Protein AF-A0A9E8MYJ6-F1 (afdb_monomer_lite)

Sequence (305 aa):
MLRRCQECRDNFTPENPNNPFADYSYEQLYHFISHYELPRDIGERYEYSNLGMGLLGHILELQSGKTYEELVIANIAKPLKMEDTRVSLNESMKKRPAKGYSGLNEVENWDIITLAGAGGIRSTVSDMVKFIKANMGVVKTPLYEAMQLSHEPAFKNEDTNFKIGLAWHYENKGDVIWHNGRTGGYSSFAGFMPKTNNGVVVLTNGTEDVGALSFRILGGPTPLVAPKKSILPLLEKEINTNGISAAITWYKKAKMETPEDYKFEEETLNTLGYMYLGQGEKDIALEIFKLNVSMYPKRRTLTIL

Organism: NCBI:txid2980107

Structure (mmCIF, N/CA/C/O backbone):
data_AF-A0A9E8MYJ6-F1
#
_entry.id   AF-A0A9E8MYJ6-F1
#
loop_
_atom_site.group_PDB
_atom_site.id
_atom_site.type_symbol
_atom_site.label_atom_id
_atom_site.label_alt_id
_atom_site.label_comp_id
_atom_site.label_asym_id
_atom_site.label_entity_id
_atom_site.label_seq_id
_atom_site.pdbx_PDB_ins_code
_atom_site.Cartn_x
_atom_site.Cartn_y
_atom_site.Cartn_z
_atom_site.occupancy
_atom_site.B_iso_or_equiv
_atom_site.auth_seq_id
_atom_site.auth_comp_id
_atom_site.auth_asym_id
_atom_site.auth_atom_id
_atom_site.pdbx_PDB_model_num
ATOM 1 N N . MET A 1 1 ? -2.922 -17.191 8.213 1.00 37.09 1 MET A N 1
ATOM 2 C CA . MET A 1 1 ? -2.889 -16.091 7.219 1.00 37.09 1 MET A CA 1
ATOM 3 C C . MET A 1 1 ? -1.784 -16.406 6.221 1.00 37.09 1 MET A C 1
ATOM 5 O O . MET A 1 1 ? -0.816 -17.010 6.655 1.00 37.09 1 MET A O 1
ATOM 9 N N . LEU A 1 2 ? -2.014 -16.149 4.929 1.00 28.88 2 LEU A N 1
ATOM 10 C CA . LEU A 1 2 ? -1.291 -16.666 3.748 1.00 28.88 2 LEU A CA 1
ATOM 11 C C . LEU A 1 2 ? -0.235 -15.689 3.229 1.00 28.88 2 LEU A C 1
ATOM 13 O O . LEU A 1 2 ? -0.319 -14.515 3.567 1.00 28.88 2 LEU A O 1
ATOM 17 N N . ARG A 1 3 ? 0.735 -16.120 2.412 1.00 34.62 3 ARG A N 1
ATOM 18 C CA . ARG A 1 3 ? 1.786 -15.223 1.897 1.00 34.62 3 ARG A CA 1
ATOM 19 C C . ARG A 1 3 ? 1.228 -14.250 0.847 1.00 34.62 3 ARG A C 1
ATOM 21 O O . ARG A 1 3 ? 0.059 -14.291 0.467 1.00 34.62 3 ARG A O 1
ATOM 28 N N . ARG A 1 4 ? 2.084 -13.321 0.396 1.00 37.25 4 ARG A N 1
ATOM 29 C CA . ARG A 1 4 ? 1.860 -12.422 -0.758 1.00 37.25 4 ARG A CA 1
ATOM 30 C C . ARG A 1 4 ? 1.149 -13.174 -1.899 1.00 37.25 4 ARG A C 1
ATOM 32 O O . ARG A 1 4 ? 1.433 -14.349 -2.090 1.00 37.25 4 ARG A O 1
ATOM 39 N N . CYS A 1 5 ? 0.366 -12.480 -2.736 1.00 41.69 5 CYS A N 1
ATOM 40 C CA . CYS A 1 5 ? -0.260 -13.007 -3.972 1.00 41.69 5 CYS A CA 1
ATOM 41 C C . CYS A 1 5 ? 0.686 -13.744 -4.955 1.00 41.69 5 CYS A C 1
ATOM 43 O O . CYS A 1 5 ? 0.243 -14.215 -5.990 1.00 41.69 5 CYS A O 1
ATOM 45 N N . GLN A 1 6 ? 1.973 -13.902 -4.637 1.00 38.72 6 GLN A N 1
ATOM 46 C CA . GLN A 1 6 ? 2.875 -14.865 -5.269 1.00 38.72 6 GLN A CA 1
ATOM 47 C C . GLN A 1 6 ? 2.435 -16.336 -5.126 1.00 38.72 6 GLN A C 1
ATOM 49 O O . GLN A 1 6 ? 3.015 -17.174 -5.812 1.00 38.72 6 GLN A O 1
ATOM 54 N N . GLU A 1 7 ? 1.465 -16.656 -4.260 1.00 43.84 7 GLU A N 1
ATOM 55 C CA . GLU A 1 7 ? 0.838 -17.989 -4.158 1.00 43.84 7 GLU A CA 1
ATOM 56 C C . GLU A 1 7 ? -0.417 -18.141 -5.040 1.00 43.84 7 GLU A C 1
ATOM 58 O O . GLU A 1 7 ? -0.867 -19.258 -5.255 1.00 43.84 7 GLU A O 1
ATOM 63 N N . CYS A 1 8 ? -0.930 -17.063 -5.646 1.00 50.72 8 CYS A N 1
ATOM 64 C CA . CYS A 1 8 ? -2.036 -17.118 -6.613 1.00 50.72 8 CYS A CA 1
ATOM 65 C C . CYS A 1 8 ? -1.584 -17.584 -8.013 1.00 50.72 8 CYS A C 1
ATOM 67 O O . CYS A 1 8 ? -2.225 -17.252 -9.003 1.00 50.72 8 CYS A O 1
ATOM 69 N N . ARG A 1 9 ? -0.463 -18.311 -8.140 1.00 52.38 9 ARG A N 1
ATOM 70 C CA . ARG A 1 9 ? 0.130 -18.641 -9.455 1.00 52.38 9 ARG A CA 1
ATOM 71 C C . ARG A 1 9 ? -0.841 -19.351 -10.391 1.00 52.38 9 ARG A C 1
ATOM 73 O O . ARG A 1 9 ? -0.766 -19.134 -11.593 1.00 52.38 9 ARG A O 1
ATOM 80 N N . ASP A 1 10 ? -1.760 -20.132 -9.838 1.00 59.75 10 ASP A N 1
ATOM 81 C CA . ASP A 1 10 ? -2.674 -20.945 -10.635 1.00 59.75 10 ASP A CA 1
ATOM 82 C C . ASP A 1 10 ? -3.929 -20.169 -11.084 1.00 59.75 10 ASP A C 1
ATOM 84 O O . ASP A 1 10 ? -4.651 -20.637 -11.959 1.00 59.75 10 ASP A O 1
ATOM 88 N N . ASN A 1 11 ? -4.199 -18.977 -10.528 1.00 71.94 11 ASN A N 1
ATOM 89 C CA . ASN A 1 11 ? -5.383 -18.165 -10.858 1.00 71.94 11 ASN A CA 1
ATOM 90 C C . ASN A 1 11 ? -5.104 -16.664 -11.065 1.00 71.94 11 ASN A C 1
ATOM 92 O O . ASN A 1 11 ? -6.047 -15.873 -11.120 1.00 71.94 11 ASN A O 1
ATOM 96 N N . PHE A 1 12 ? -3.836 -16.260 -11.150 1.00 80.12 12 PHE A N 1
ATOM 97 C CA . PHE A 1 12 ? -3.419 -14.868 -11.307 1.00 80.12 12 PHE A CA 1
ATOM 98 C C . PHE A 1 12 ? -2.583 -14.701 -12.576 1.00 80.12 12 PHE A C 1
ATOM 100 O O . PHE A 1 12 ? -1.363 -14.855 -12.569 1.00 80.12 12 PHE A O 1
ATOM 107 N N . THR A 1 13 ? -3.276 -14.403 -13.670 1.00 84.38 13 THR A N 1
ATOM 108 C CA . THR A 1 13 ? -2.722 -14.171 -15.010 1.00 84.38 13 THR A CA 1
ATOM 109 C C . THR A 1 13 ? -3.315 -12.869 -15.550 1.00 84.38 13 THR A C 1
ATOM 111 O O . THR A 1 13 ? -4.327 -12.911 -16.242 1.00 84.38 13 THR A O 1
ATOM 114 N N . PRO A 1 14 ? -2.751 -11.709 -15.168 1.00 86.00 14 PRO A N 1
ATOM 115 C CA . PRO A 1 14 ? -3.332 -10.421 -15.525 1.00 86.00 14 PRO A CA 1
ATOM 116 C C . PRO A 1 14 ? -3.220 -10.139 -17.025 1.00 86.00 14 PRO A C 1
ATOM 118 O O . PRO A 1 14 ? -2.158 -10.339 -17.617 1.00 86.00 14 PRO A O 1
ATOM 121 N N . GLU A 1 15 ? -4.277 -9.585 -17.618 1.00 88.69 15 GLU A N 1
ATOM 122 C CA . GLU A 1 15 ? -4.276 -9.085 -18.998 1.00 88.69 15 GLU A CA 1
ATOM 123 C C . GLU A 1 15 ? -3.266 -7.942 -19.190 1.00 88.69 15 GLU A C 1
ATOM 125 O O . GLU A 1 15 ? -2.604 -7.852 -20.226 1.00 88.69 15 GLU A O 1
ATOM 130 N N . ASN A 1 16 ? -3.118 -7.077 -18.178 1.00 86.94 16 ASN A N 1
ATOM 131 C CA . ASN A 1 16 ? -2.133 -5.997 -18.155 1.00 86.94 16 ASN A CA 1
ATOM 132 C C . ASN A 1 16 ? -1.151 -6.177 -16.982 1.00 86.94 16 ASN A C 1
ATOM 134 O O . ASN A 1 16 ? -1.488 -5.843 -15.843 1.00 86.94 16 ASN A O 1
ATOM 138 N N . PRO A 1 17 ? 0.101 -6.604 -17.223 1.00 82.62 17 PRO A N 1
ATOM 139 C CA . PRO A 1 17 ? 1.083 -6.776 -16.153 1.00 82.62 17 PRO A CA 1
ATOM 140 C C . PRO A 1 17 ? 1.481 -5.461 -15.454 1.00 82.62 17 PRO A C 1
ATOM 142 O O . PRO A 1 17 ? 1.952 -5.501 -14.316 1.00 82.62 17 PRO A O 1
ATOM 145 N N . ASN A 1 18 ? 1.275 -4.294 -16.082 1.00 83.25 18 ASN A N 1
ATOM 146 C CA . ASN A 1 18 ? 1.535 -2.986 -15.463 1.00 83.25 18 ASN A CA 1
ATOM 147 C C . ASN A 1 18 ? 0.412 -2.549 -14.507 1.00 83.25 18 ASN A C 1
ATOM 149 O O . ASN A 1 18 ? 0.650 -1.731 -13.615 1.00 83.25 18 ASN A O 1
ATOM 153 N N . ASN A 1 19 ? -0.781 -3.133 -14.644 1.00 89.38 19 ASN A N 1
ATOM 154 C CA . ASN A 1 19 ? -1.929 -2.926 -13.767 1.00 89.38 19 ASN A CA 1
ATOM 155 C C . ASN A 1 19 ? -2.551 -4.284 -13.375 1.00 89.38 19 ASN A C 1
ATOM 157 O O . ASN A 1 19 ? -3.674 -4.605 -13.763 1.00 89.38 19 ASN A O 1
ATOM 161 N N . PRO A 1 20 ? -1.817 -5.109 -12.606 1.00 88.31 20 PRO A N 1
ATOM 162 C CA . PRO A 1 20 ? -2.045 -6.552 -12.543 1.00 88.31 20 PRO A CA 1
ATOM 163 C C . PRO A 1 20 ? -3.262 -6.972 -11.707 1.00 88.31 20 PRO A C 1
ATOM 165 O O . PRO A 1 20 ? -3.517 -8.158 -11.548 1.00 88.31 20 PRO A O 1
ATOM 168 N N . PHE A 1 21 ? -3.976 -6.025 -11.101 1.00 90.62 21 PHE A N 1
ATOM 169 C CA . PHE A 1 21 ? -5.159 -6.307 -10.282 1.00 90.62 21 PHE A CA 1
ATOM 170 C C . PHE A 1 21 ? -6.453 -5.785 -10.909 1.00 90.62 21 PHE A C 1
ATOM 172 O O . PHE A 1 21 ? -7.518 -6.025 -10.340 1.00 90.62 21 PHE A O 1
ATOM 179 N N . ALA A 1 22 ? -6.367 -5.079 -12.043 1.00 92.31 22 ALA A N 1
ATOM 180 C CA . ALA A 1 22 ? -7.506 -4.404 -12.659 1.00 92.31 22 ALA A CA 1
ATOM 181 C C . ALA A 1 22 ? -8.597 -5.378 -13.119 1.00 92.31 22 ALA A C 1
ATOM 183 O O . ALA A 1 22 ? -9.782 -5.060 -13.042 1.00 92.31 22 ALA A O 1
ATOM 184 N N . ASP A 1 23 ? -8.187 -6.559 -13.572 1.00 92.19 23 ASP A N 1
ATOM 185 C CA . ASP A 1 23 ? -9.019 -7.636 -14.104 1.00 92.19 23 ASP A CA 1
ATOM 186 C C . ASP A 1 23 ? -9.206 -8.800 -13.117 1.00 92.19 23 ASP A C 1
ATOM 188 O O . ASP A 1 23 ? -9.965 -9.729 -13.391 1.00 92.19 23 ASP A O 1
ATOM 192 N N . TYR A 1 24 ? -8.569 -8.748 -11.940 1.00 92.50 24 TYR A N 1
ATOM 193 C CA . TYR A 1 24 ? -8.753 -9.777 -10.922 1.00 92.50 24 TYR A CA 1
ATOM 194 C C . TYR A 1 24 ? -10.181 -9.733 -10.376 1.00 92.50 24 TYR A C 1
ATOM 196 O O . TYR A 1 24 ? -10.599 -8.727 -9.805 1.00 92.50 24 TYR A O 1
ATOM 204 N N . SER A 1 25 ? -10.929 -10.822 -10.516 1.00 93.44 25 SER A N 1
ATOM 205 C CA . SER A 1 25 ? -12.365 -10.903 -10.225 1.00 93.44 25 SER A CA 1
ATOM 206 C C . SER A 1 25 ? -12.687 -11.637 -8.918 1.00 93.44 25 SER A C 1
ATOM 208 O O . SER A 1 25 ? -11.902 -12.445 -8.413 1.00 93.44 25 SER A O 1
ATOM 210 N N . TYR A 1 26 ? -13.891 -11.411 -8.377 1.00 93.00 26 TYR A N 1
ATOM 211 C CA . TYR A 1 26 ? -14.397 -12.207 -7.250 1.00 93.00 26 TYR A CA 1
ATOM 212 C C . TYR A 1 26 ? -14.542 -13.693 -7.605 1.00 93.00 26 TYR A C 1
ATOM 214 O O . TYR A 1 26 ? -14.357 -14.537 -6.736 1.00 93.00 26 TYR A O 1
ATOM 222 N N . GLU A 1 27 ? -14.811 -14.032 -8.869 1.00 93.50 27 GLU A N 1
ATOM 223 C CA . GLU A 1 27 ? -14.844 -15.424 -9.329 1.00 93.50 27 GLU A CA 1
ATOM 224 C C . GLU A 1 27 ? -13.469 -16.084 -9.187 1.00 93.50 27 GLU A C 1
ATOM 226 O O . GLU A 1 27 ? -13.365 -17.162 -8.603 1.00 93.50 27 GLU A O 1
ATOM 231 N N . GLN A 1 28 ? -12.395 -15.409 -9.612 1.00 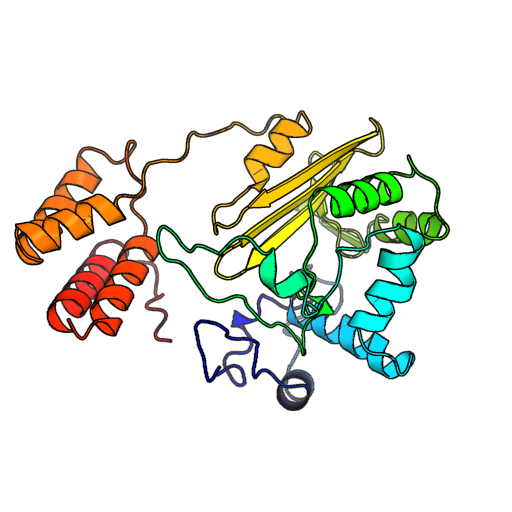92.56 28 GLN A N 1
ATOM 232 C CA . GLN A 1 28 ? -11.027 -15.897 -9.405 1.00 92.56 28 GLN A CA 1
ATOM 233 C C . GLN A 1 28 ? -10.671 -15.999 -7.917 1.00 92.56 28 GLN A C 1
ATOM 235 O O . GLN A 1 28 ? -10.005 -16.960 -7.520 1.00 92.56 28 GLN A O 1
ATOM 240 N N . LEU A 1 29 ? -11.112 -15.043 -7.090 1.00 92.00 29 LEU A N 1
ATOM 241 C CA . LEU A 1 29 ? -10.944 -15.099 -5.634 1.00 92.00 29 LEU A CA 1
ATOM 242 C C . LEU A 1 29 ? -11.634 -16.336 -5.044 1.00 92.00 29 LEU A C 1
ATOM 244 O O . LEU A 1 29 ? -11.006 -17.090 -4.302 1.00 92.00 29 LEU A O 1
ATOM 248 N N . TYR A 1 30 ? -12.899 -16.567 -5.393 1.00 93.44 30 TYR A N 1
ATOM 249 C CA . TYR A 1 30 ? -13.692 -17.702 -4.920 1.00 93.44 30 TYR A CA 1
ATOM 250 C C . TYR A 1 30 ? -13.157 -19.043 -5.410 1.00 93.44 30 TYR A C 1
ATOM 252 O O . TYR A 1 30 ? -13.072 -19.999 -4.635 1.00 93.44 30 TYR A O 1
ATOM 260 N N . HIS A 1 31 ? -12.734 -19.110 -6.671 1.00 91.94 31 HIS A N 1
ATOM 261 C CA . HIS A 1 31 ? -12.079 -20.286 -7.222 1.00 91.94 31 HIS A CA 1
ATOM 262 C C . HIS A 1 31 ? -10.821 -20.636 -6.421 1.00 91.94 31 HIS A C 1
ATOM 264 O O . HIS A 1 31 ? -10.628 -21.788 -6.050 1.00 91.94 31 HIS A O 1
ATOM 270 N N . PHE A 1 32 ? -9.990 -19.648 -6.081 1.00 90.25 32 PHE A N 1
ATOM 271 C CA . PHE A 1 32 ? -8.802 -19.901 -5.270 1.00 90.25 32 PHE A CA 1
ATOM 272 C C . PHE A 1 32 ? -9.145 -20.390 -3.868 1.00 90.25 32 PHE A C 1
ATOM 274 O O . PHE A 1 32 ? -8.678 -21.450 -3.470 1.00 90.25 32 PHE A O 1
ATOM 281 N N . ILE A 1 33 ? -9.984 -19.665 -3.121 1.00 90.12 33 ILE A N 1
ATOM 282 C CA . ILE A 1 33 ? -10.263 -20.029 -1.721 1.00 90.12 33 ILE A CA 1
ATOM 283 C C . ILE A 1 33 ? -11.004 -21.368 -1.586 1.00 90.12 33 ILE A C 1
ATOM 285 O O . ILE A 1 33 ? -10.890 -22.000 -0.543 1.00 90.12 33 ILE A O 1
ATOM 289 N N . SER A 1 34 ? -11.741 -21.809 -2.612 1.00 91.56 34 SER A N 1
ATOM 290 C CA . SER A 1 34 ? -12.436 -23.107 -2.610 1.00 91.56 34 SER A CA 1
ATOM 291 C C . SER A 1 34 ? -11.512 -24.304 -2.847 1.00 91.56 34 SER A C 1
ATOM 293 O O . SER A 1 34 ? -11.863 -25.412 -2.452 1.00 91.56 34 SER A O 1
ATOM 295 N N . HIS A 1 35 ? -10.335 -24.087 -3.439 1.00 89.88 35 HIS A N 1
ATOM 296 C CA . HIS A 1 35 ? -9.338 -25.132 -3.710 1.00 89.88 35 HIS A CA 1
ATOM 297 C C . HIS A 1 35 ? -8.086 -25.006 -2.834 1.00 89.88 35 HIS A C 1
ATOM 299 O O . HIS A 1 35 ? -7.177 -25.828 -2.924 1.00 89.88 35 HIS A O 1
ATOM 305 N N . TYR A 1 36 ? -8.008 -23.963 -2.008 1.00 86.88 36 TYR A N 1
ATOM 306 C CA . TYR A 1 36 ? -6.833 -23.689 -1.202 1.00 86.88 36 TYR A CA 1
ATOM 307 C C . TYR A 1 36 ? -6.813 -24.537 0.078 1.00 86.88 36 TYR A C 1
ATOM 309 O O . TYR A 1 36 ? -7.682 -24.402 0.940 1.00 86.88 36 TYR A O 1
ATOM 317 N N . GLU A 1 37 ? -5.765 -25.343 0.253 1.00 87.31 37 GLU A N 1
ATOM 318 C CA . GLU A 1 37 ? -5.517 -26.097 1.484 1.00 87.31 37 GLU A CA 1
ATOM 319 C C . GLU A 1 37 ? -4.525 -25.365 2.396 1.00 87.31 37 GLU A C 1
ATOM 321 O O . GLU A 1 37 ? -3.438 -24.946 1.986 1.00 87.31 37 GLU A O 1
ATOM 326 N N . LEU A 1 38 ? -4.887 -25.204 3.673 1.00 85.00 38 LEU A N 1
ATOM 327 C CA . LEU A 1 38 ? -3.997 -24.594 4.657 1.00 85.00 38 LEU A CA 1
ATOM 328 C C . LEU A 1 38 ? -2.800 -25.520 4.925 1.00 85.00 38 LEU A C 1
ATOM 330 O O . LEU A 1 38 ? -2.997 -26.658 5.340 1.00 85.00 38 LEU A O 1
ATOM 334 N N . PRO A 1 39 ? -1.551 -25.037 4.785 1.00 85.31 39 PRO A N 1
ATOM 335 C CA . PRO A 1 39 ? -0.369 -25.872 4.992 1.00 85.31 39 PRO A CA 1
ATOM 336 C C . PRO A 1 39 ? -0.050 -26.105 6.479 1.00 85.31 39 PRO A C 1
ATOM 338 O O . PRO A 1 39 ? 0.983 -26.693 6.790 1.00 85.31 39 PRO A O 1
ATOM 341 N N . ARG A 1 40 ? -0.860 -25.545 7.387 1.00 85.69 40 ARG A N 1
ATOM 342 C CA . ARG A 1 40 ? -0.654 -25.523 8.841 1.00 85.69 40 ARG A CA 1
ATOM 343 C C . ARG A 1 40 ? -1.910 -25.052 9.574 1.00 85.69 40 ARG A C 1
ATOM 345 O O . ARG A 1 40 ? -2.815 -24.490 8.947 1.00 85.69 40 ARG A O 1
ATOM 352 N N . ASP A 1 41 ? -1.912 -25.183 10.895 1.00 88.06 41 ASP A N 1
ATOM 353 C CA . ASP A 1 41 ? -3.071 -24.855 11.720 1.00 88.06 41 ASP A CA 1
ATOM 354 C C . ASP A 1 41 ? -3.338 -23.344 11.816 1.00 88.06 41 ASP A C 1
ATOM 356 O O . ASP A 1 41 ? -2.455 -22.478 11.708 1.00 88.06 41 ASP A O 1
ATOM 360 N N . ILE A 1 42 ? -4.609 -23.005 12.041 1.00 86.62 42 ILE A N 1
ATOM 361 C CA . ILE A 1 42 ? -5.041 -21.622 12.248 1.00 86.62 42 ILE A CA 1
ATOM 362 C C . ILE A 1 42 ? -4.426 -21.099 13.550 1.00 86.62 42 ILE A C 1
ATOM 364 O O . ILE A 1 42 ? -4.573 -21.694 14.611 1.00 86.62 42 ILE A O 1
ATOM 368 N N . GLY A 1 43 ? -3.762 -19.946 13.468 1.00 83.50 43 GLY A N 1
ATOM 369 C CA . GLY A 1 43 ? -3.135 -19.296 14.621 1.00 83.50 43 GLY A CA 1
ATOM 370 C C . GLY A 1 43 ? -1.714 -19.770 14.930 1.00 83.50 43 GLY A C 1
ATOM 371 O O . GLY A 1 43 ? -1.042 -19.111 15.715 1.00 83.50 43 GLY A O 1
ATOM 372 N N . GLU A 1 44 ? -1.212 -20.819 14.270 1.00 85.69 44 GLU A N 1
ATOM 373 C CA . GLU A 1 44 ? 0.140 -21.346 14.518 1.00 85.69 44 GLU A CA 1
ATOM 374 C C . GLU A 1 44 ? 1.234 -20.318 14.190 1.00 85.69 44 GLU A C 1
ATOM 376 O O . GLU A 1 44 ? 2.191 -20.127 14.941 1.00 85.69 44 GLU A O 1
ATOM 381 N N . ARG A 1 45 ? 1.088 -19.613 13.061 1.00 85.31 45 ARG A N 1
ATOM 382 C CA . ARG A 1 45 ? 2.074 -18.633 12.594 1.00 85.31 45 ARG A CA 1
ATOM 383 C C . ARG A 1 45 ? 1.430 -17.468 11.853 1.00 85.31 45 ARG A C 1
ATOM 385 O O . ARG A 1 45 ? 0.590 -17.659 10.966 1.00 85.31 45 ARG A O 1
ATOM 392 N N . TYR A 1 46 ? 1.916 -16.266 12.152 1.00 85.56 46 TYR A N 1
ATOM 393 C CA . TYR A 1 46 ? 1.636 -15.069 11.367 1.00 85.56 46 TYR A CA 1
ATOM 394 C C . TYR A 1 46 ? 2.274 -15.139 9.971 1.00 85.56 46 TYR A C 1
ATOM 396 O O . TYR A 1 46 ? 3.481 -15.353 9.838 1.00 85.56 46 TYR A O 1
ATOM 404 N N . GLU A 1 47 ? 1.478 -14.866 8.937 1.00 85.50 47 GLU A N 1
ATOM 405 C CA . GLU A 1 47 ? 1.989 -14.446 7.630 1.00 85.50 47 GLU A CA 1
ATOM 406 C C . GLU A 1 47 ? 1.118 -13.327 7.064 1.00 85.50 47 GLU A C 1
ATOM 408 O O . GLU A 1 47 ? -0.096 -13.292 7.263 1.00 85.50 47 GLU A O 1
ATOM 413 N N . TYR A 1 48 ? 1.763 -12.408 6.355 1.00 86.81 48 TYR A N 1
ATOM 414 C CA . TYR A 1 48 ? 1.113 -11.257 5.748 1.00 86.81 48 TYR A CA 1
ATOM 415 C C . TYR A 1 48 ? 0.391 -11.646 4.451 1.00 86.81 48 TYR A C 1
ATOM 417 O O . TYR A 1 48 ? 1.049 -12.098 3.509 1.00 86.81 48 TYR A O 1
ATOM 425 N N . SER A 1 49 ? -0.920 -11.374 4.379 1.00 87.38 49 SER A N 1
ATOM 426 C CA . SER A 1 49 ? -1.782 -11.756 3.254 1.00 87.38 49 SER A CA 1
ATOM 427 C C . SER A 1 49 ? -2.584 -10.585 2.689 1.00 87.38 49 SER A C 1
ATOM 429 O O . SER A 1 49 ? -3.572 -10.159 3.286 1.00 87.38 49 SER A O 1
ATOM 431 N N . ASN A 1 50 ? -2.231 -10.125 1.485 1.00 88.81 50 ASN A N 1
ATOM 432 C CA . ASN A 1 50 ? -3.093 -9.195 0.746 1.00 88.81 50 ASN A CA 1
ATOM 433 C C . ASN A 1 50 ? -4.428 -9.855 0.388 1.00 88.81 50 ASN A C 1
ATOM 435 O O . ASN A 1 50 ? -5.471 -9.236 0.548 1.00 88.81 50 ASN A O 1
ATOM 439 N N . LEU A 1 51 ? -4.411 -11.125 -0.030 1.00 89.56 51 LEU A N 1
ATOM 440 C CA . LEU A 1 51 ? -5.634 -11.859 -0.345 1.00 89.56 51 LEU A CA 1
ATOM 441 C C . LEU A 1 51 ? -6.573 -11.933 0.867 1.00 89.56 51 LEU A C 1
ATOM 443 O O . LEU A 1 51 ? -7.758 -11.658 0.734 1.00 89.56 51 LEU A O 1
ATOM 447 N N . GLY A 1 52 ? -6.038 -12.234 2.056 1.00 91.25 52 GLY A N 1
ATOM 448 C CA . GLY A 1 52 ? -6.821 -12.271 3.292 1.00 91.25 52 GLY A CA 1
ATOM 449 C C . GLY A 1 52 ? -7.452 -10.921 3.647 1.00 91.25 52 GLY A C 1
ATOM 450 O O . GLY A 1 52 ? -8.623 -10.877 4.016 1.00 91.25 52 GLY A O 1
ATOM 451 N N . MET A 1 53 ? -6.715 -9.818 3.486 1.00 94.44 53 MET A N 1
ATOM 452 C CA . MET A 1 53 ? -7.252 -8.470 3.725 1.00 94.44 53 MET A CA 1
ATOM 453 C C . MET A 1 53 ? -8.259 -8.035 2.652 1.00 94.44 53 MET A C 1
ATOM 455 O O . MET A 1 53 ? -9.259 -7.396 2.971 1.00 94.44 53 MET A O 1
ATOM 459 N N . GLY A 1 54 ? -8.038 -8.414 1.391 1.00 95.00 54 GLY A N 1
ATOM 460 C CA . GLY A 1 54 ? -8.996 -8.200 0.308 1.00 95.00 54 GLY A CA 1
ATOM 461 C C . GLY A 1 54 ? -10.294 -8.977 0.532 1.00 95.00 54 GLY A C 1
ATOM 462 O O . GLY A 1 54 ? -11.370 -8.391 0.457 1.00 95.00 54 GLY A O 1
ATOM 463 N N . LEU A 1 55 ? -10.197 -10.254 0.920 1.00 95.56 55 LEU A N 1
ATOM 464 C CA . LEU A 1 55 ? -11.343 -11.084 1.295 1.00 95.56 55 LEU A CA 1
ATOM 465 C C . LEU A 1 55 ? -12.096 -10.501 2.494 1.00 95.56 55 LEU A C 1
ATOM 467 O O . LEU A 1 55 ? -13.320 -10.468 2.473 1.00 95.56 55 LEU A O 1
ATOM 471 N N . LEU A 1 56 ? -11.393 -10.004 3.517 1.00 96.56 56 LEU A N 1
ATOM 472 C CA . LEU A 1 56 ? -12.035 -9.316 4.639 1.00 96.56 56 LEU A CA 1
ATOM 473 C C . LEU A 1 56 ? -12.817 -8.085 4.163 1.00 96.56 56 LEU A C 1
ATOM 475 O O . LEU A 1 56 ? -13.966 -7.911 4.561 1.00 96.56 56 LEU A O 1
ATOM 479 N N . GLY A 1 57 ? -12.223 -7.268 3.287 1.00 97.06 57 GLY A N 1
ATOM 480 C CA . GLY A 1 57 ? -12.913 -6.147 2.648 1.00 97.06 57 GLY A CA 1
ATOM 481 C C . GLY A 1 57 ? -14.194 -6.597 1.949 1.00 97.06 57 GLY A C 1
ATOM 482 O O . GLY A 1 57 ? -15.249 -6.018 2.183 1.00 97.06 57 GLY A O 1
ATOM 483 N N . HIS A 1 58 ? -14.124 -7.686 1.187 1.00 97.19 58 HIS A N 1
ATOM 484 C CA . HIS A 1 58 ? -15.271 -8.238 0.480 1.00 97.19 58 HIS A CA 1
ATOM 485 C C . HIS A 1 58 ? -16.357 -8.828 1.400 1.00 97.19 58 HIS A C 1
ATOM 487 O O . HIS A 1 58 ? -17.548 -8.637 1.168 1.00 97.19 58 HIS A O 1
ATOM 493 N N . ILE A 1 59 ? -15.978 -9.491 2.496 1.00 98.06 59 ILE A N 1
ATOM 494 C CA . ILE A 1 59 ? -16.932 -9.982 3.505 1.00 98.06 59 ILE A CA 1
ATOM 495 C C . ILE A 1 59 ? -17.739 -8.817 4.096 1.00 98.06 59 ILE A C 1
ATOM 497 O O . ILE A 1 59 ? -18.946 -8.951 4.307 1.00 98.06 59 ILE A O 1
ATOM 501 N N . LEU A 1 60 ? -17.103 -7.664 4.332 1.00 98.00 60 LEU A N 1
ATOM 502 C CA . LEU A 1 60 ? -17.800 -6.463 4.801 1.00 98.00 60 LEU A CA 1
ATOM 503 C C . LEU A 1 60 ? -18.801 -5.940 3.762 1.00 98.00 60 LEU A C 1
ATOM 505 O O . LEU A 1 60 ? -19.875 -5.464 4.138 1.00 98.00 60 LEU A O 1
ATOM 509 N N . GLU A 1 61 ? -18.487 -6.049 2.470 1.00 97.81 61 GLU A N 1
ATOM 510 C CA . GLU A 1 61 ? -19.420 -5.679 1.402 1.00 97.81 61 GLU A CA 1
ATOM 511 C C . GLU A 1 61 ? -20.664 -6.562 1.424 1.00 97.81 61 GLU A C 1
ATOM 513 O O . GLU A 1 61 ? -21.786 -6.058 1.489 1.00 97.81 61 GLU A O 1
ATOM 518 N N . LEU A 1 62 ? -20.465 -7.883 1.465 1.00 98.12 62 LEU A N 1
ATOM 519 C CA . LEU A 1 62 ? -21.550 -8.863 1.512 1.00 98.12 62 LEU A CA 1
ATOM 520 C C . LEU A 1 62 ? -22.441 -8.678 2.745 1.00 98.12 62 LEU A C 1
ATOM 522 O O . LEU A 1 62 ? -23.664 -8.747 2.643 1.00 98.12 62 LEU A O 1
ATOM 526 N N . GLN A 1 63 ? -21.841 -8.425 3.911 1.00 98.44 63 GLN A N 1
ATOM 527 C CA . GLN A 1 63 ? -22.581 -8.268 5.162 1.00 98.44 63 GLN A CA 1
ATOM 528 C C . GLN A 1 63 ? -23.394 -6.968 5.204 1.00 98.44 63 GLN A C 1
ATOM 530 O O . GLN A 1 63 ? -24.484 -6.943 5.776 1.00 98.44 63 GLN A O 1
ATOM 535 N N . SER A 1 64 ? -22.868 -5.889 4.623 1.00 97.94 64 SER A N 1
ATOM 536 C CA . SER A 1 64 ? -23.479 -4.559 4.707 1.00 97.94 64 SER A CA 1
ATOM 537 C C . SER A 1 64 ? -24.378 -4.207 3.521 1.00 97.94 64 SER A C 1
ATOM 539 O O . SER A 1 64 ? -25.170 -3.267 3.622 1.00 97.94 64 SER A O 1
ATOM 541 N N . GLY A 1 65 ? -24.235 -4.912 2.394 1.00 98.06 65 GLY A N 1
ATOM 542 C CA . GLY A 1 65 ? -24.854 -4.557 1.117 1.00 98.06 65 GLY A CA 1
ATOM 543 C C . GLY A 1 65 ? -24.280 -3.284 0.480 1.00 98.06 65 GLY A C 1
ATOM 544 O O . GLY A 1 65 ? -24.903 -2.733 -0.424 1.00 98.06 65 GLY A O 1
ATOM 545 N N . LYS A 1 66 ? -23.133 -2.788 0.963 1.00 98.19 66 LYS A N 1
ATOM 546 C CA . LYS A 1 66 ? -22.442 -1.590 0.463 1.00 98.19 66 LYS A CA 1
ATOM 547 C C . LYS A 1 66 ? -21.087 -1.966 -0.111 1.00 98.19 66 LYS A C 1
ATOM 549 O O . LYS A 1 66 ? -20.466 -2.916 0.344 1.00 98.19 66 LYS A O 1
ATOM 554 N N . THR A 1 67 ? -20.589 -1.186 -1.056 1.00 97.12 67 THR A N 1
ATOM 555 C CA . THR A 1 67 ? -19.218 -1.339 -1.560 1.00 97.12 67 THR A CA 1
ATOM 556 C C . THR A 1 67 ? -18.184 -0.987 -0.487 1.00 97.12 67 THR A C 1
ATOM 558 O O . THR A 1 67 ? -18.444 -0.205 0.435 1.00 97.12 67 THR A O 1
ATOM 561 N N . TYR A 1 68 ? -16.966 -1.507 -0.631 1.00 97.31 68 TYR A N 1
ATOM 562 C CA . TYR A 1 68 ? -15.869 -1.211 0.284 1.00 97.31 68 TYR A CA 1
ATOM 563 C C . TYR A 1 68 ? -15.543 0.291 0.298 1.00 97.31 68 TYR A C 1
ATOM 565 O O . TYR A 1 68 ? -15.278 0.860 1.357 1.00 97.31 68 TYR A O 1
ATOM 573 N N . GLU A 1 69 ? -15.642 0.969 -0.854 1.00 96.75 69 GLU A N 1
ATOM 574 C CA . GLU A 1 69 ? -15.495 2.426 -0.931 1.00 96.75 69 GLU A CA 1
ATOM 575 C C . GLU A 1 69 ? -16.546 3.154 -0.081 1.00 96.75 69 GLU A C 1
ATOM 577 O O . GLU A 1 69 ? -16.194 4.043 0.698 1.00 96.75 69 GLU A O 1
ATOM 582 N N . GLU A 1 70 ? -17.820 2.774 -0.181 1.00 97.94 70 GLU A N 1
ATOM 583 C CA . GLU A 1 70 ? -18.887 3.385 0.618 1.00 97.94 70 GLU A CA 1
ATOM 584 C C . GLU A 1 70 ? -18.667 3.177 2.117 1.00 97.94 70 GLU A C 1
ATOM 586 O O . GLU A 1 70 ? -18.906 4.096 2.903 1.00 97.94 70 GLU A O 1
ATOM 591 N N . LEU A 1 71 ? -18.175 2.002 2.523 1.00 98.12 71 LEU A N 1
ATOM 592 C CA . LEU A 1 71 ? -17.830 1.716 3.915 1.00 98.12 71 LEU A CA 1
ATOM 593 C C . LEU A 1 71 ? -16.659 2.575 4.400 1.00 98.12 71 LEU A C 1
ATOM 595 O O . LEU A 1 71 ? -16.755 3.177 5.472 1.00 98.12 71 LEU A O 1
ATOM 599 N N . VAL A 1 72 ? -15.583 2.690 3.616 1.00 97.81 72 VAL A N 1
ATOM 600 C CA . VAL A 1 72 ? -14.437 3.555 3.942 1.00 97.81 72 VAL A CA 1
ATOM 601 C C . VAL A 1 72 ? -14.885 5.010 4.063 1.00 97.81 72 VAL A C 1
ATOM 603 O O . VAL A 1 72 ? -14.542 5.682 5.038 1.00 97.81 72 VAL A O 1
ATOM 606 N N . ILE A 1 73 ? -15.692 5.504 3.122 1.00 98.06 73 ILE A N 1
ATOM 607 C CA . ILE A 1 73 ? -16.169 6.888 3.141 1.00 98.06 73 ILE A CA 1
ATOM 608 C C . ILE A 1 73 ? -17.082 7.133 4.344 1.00 98.06 73 ILE A C 1
ATOM 610 O O . ILE A 1 73 ? -16.873 8.095 5.083 1.00 98.06 73 ILE A O 1
ATOM 614 N N . ALA A 1 74 ? -18.089 6.285 4.557 1.00 98.12 74 ALA A N 1
ATOM 615 C CA . ALA A 1 74 ? -19.099 6.501 5.589 1.00 98.12 74 ALA A CA 1
ATOM 616 C C . ALA A 1 74 ? -18.543 6.334 7.007 1.00 98.12 74 ALA A C 1
ATOM 618 O O . ALA A 1 74 ? -18.889 7.124 7.887 1.00 98.12 74 ALA A O 1
ATOM 619 N N . ASN A 1 75 ? -17.685 5.333 7.219 1.00 97.81 75 ASN A N 1
ATOM 620 C CA . ASN A 1 75 ? -17.240 4.946 8.556 1.00 97.81 75 ASN A CA 1
ATOM 621 C C . ASN A 1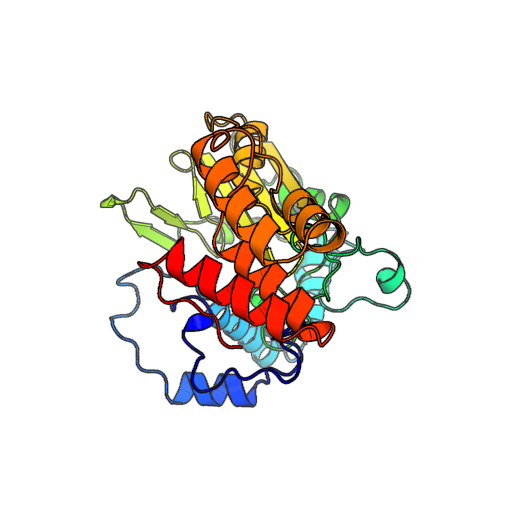 75 ? -15.896 5.566 8.942 1.00 97.81 75 ASN A C 1
ATOM 623 O O . ASN A 1 75 ? -15.654 5.739 10.131 1.00 97.81 75 ASN A O 1
ATOM 627 N N . ILE A 1 76 ? -15.040 5.919 7.973 1.00 98.19 76 ILE A N 1
ATOM 628 C CA . ILE A 1 76 ? -13.699 6.463 8.232 1.00 98.19 76 ILE A CA 1
ATOM 629 C C . ILE A 1 76 ? -13.555 7.884 7.694 1.00 98.19 76 ILE A C 1
ATOM 631 O O . ILE A 1 76 ? -13.375 8.824 8.469 1.00 98.19 76 ILE A O 1
ATOM 635 N N . ALA A 1 77 ? -13.652 8.072 6.378 1.00 98.31 77 ALA A N 1
ATOM 636 C CA . ALA A 1 77 ? -13.244 9.328 5.762 1.00 98.31 77 ALA A CA 1
ATOM 637 C C . ALA A 1 77 ? -14.145 10.499 6.183 1.00 98.31 77 ALA A C 1
ATOM 639 O O . ALA A 1 77 ? -13.656 11.547 6.600 1.00 98.31 77 ALA A O 1
ATOM 640 N N . LYS A 1 78 ? -15.470 10.318 6.159 1.00 98.12 78 LYS A N 1
ATOM 641 C CA . LYS A 1 78 ? -16.432 11.365 6.523 1.00 98.12 78 LYS A CA 1
ATOM 642 C C . LYS A 1 78 ? -16.352 11.752 8.011 1.00 98.12 78 LYS A C 1
ATOM 644 O O . LYS A 1 78 ? -16.231 12.951 8.273 1.00 98.12 78 LYS A O 1
ATOM 649 N N . PRO A 1 79 ? -16.341 10.820 8.989 1.00 98.19 79 PRO A N 1
ATOM 650 C CA . PRO A 1 79 ? -16.160 11.172 10.403 1.00 98.19 79 PRO A CA 1
ATOM 651 C C . PRO A 1 79 ? -14.844 11.897 10.708 1.00 98.19 79 PRO A C 1
ATOM 653 O O . PRO A 1 79 ? -14.801 12.743 11.600 1.00 98.19 79 PRO A O 1
ATOM 656 N N . LEU A 1 80 ? -13.781 11.592 9.957 1.00 98.44 80 LEU A N 1
ATOM 657 C CA . LEU A 1 80 ? -12.458 12.198 10.128 1.00 98.44 80 LEU A CA 1
ATOM 658 C C . LEU A 1 80 ? -12.221 13.427 9.239 1.00 98.44 80 LEU A C 1
ATOM 660 O O . LEU A 1 80 ? -11.152 14.034 9.312 1.00 98.44 80 LEU A O 1
ATOM 664 N N . LYS A 1 81 ? -13.209 13.816 8.420 1.00 98.00 81 LYS A N 1
ATOM 665 C CA . LYS A 1 81 ? -13.115 14.904 7.431 1.00 98.00 81 LYS A CA 1
ATOM 666 C C . LYS A 1 81 ? -11.951 14.714 6.449 1.00 98.00 81 LYS A C 1
ATOM 668 O O . LYS A 1 81 ? -11.219 15.659 6.152 1.00 98.00 81 LYS A O 1
ATOM 673 N N . MET A 1 82 ? -11.749 13.486 5.987 1.00 98.25 82 MET A N 1
ATOM 674 C CA . MET A 1 82 ? -10.740 13.098 5.003 1.00 98.25 82 MET A CA 1
ATOM 675 C C . MET A 1 82 ? -11.336 13.128 3.587 1.00 98.25 82 MET A C 1
ATOM 677 O O . MET A 1 82 ? -11.624 12.094 2.990 1.00 98.25 82 MET A O 1
ATOM 681 N N . GLU A 1 83 ? -11.592 14.332 3.078 1.00 96.50 83 GLU A N 1
ATOM 682 C CA . GLU A 1 83 ? -12.306 14.571 1.810 1.00 96.50 83 GLU A CA 1
ATOM 683 C C . GLU A 1 83 ? -11.565 14.041 0.574 1.00 96.50 83 GLU A C 1
ATOM 685 O O . GLU A 1 83 ? -12.175 13.804 -0.469 1.00 96.50 83 GLU A O 1
ATOM 690 N N . ASP A 1 84 ? -10.260 13.811 0.705 1.00 96.75 84 ASP A N 1
ATOM 691 C CA . ASP A 1 84 ? -9.375 13.344 -0.348 1.00 96.75 84 ASP A CA 1
ATOM 692 C C . ASP A 1 84 ? -9.012 11.858 -0.241 1.00 96.75 84 ASP A C 1
ATOM 694 O O . ASP A 1 84 ? -8.067 11.404 -0.888 1.00 96.75 84 ASP A O 1
ATOM 698 N N . THR A 1 85 ? -9.757 11.091 0.559 1.00 97.62 85 THR A N 1
ATOM 699 C CA . THR A 1 85 ? -9.461 9.682 0.844 1.00 97.62 85 THR A CA 1
ATOM 700 C C . THR A 1 85 ? -10.549 8.751 0.351 1.00 97.62 85 THR A C 1
ATOM 702 O O . THR A 1 85 ? -11.692 8.835 0.800 1.00 97.62 85 THR A O 1
ATOM 705 N N . ARG A 1 86 ? -10.188 7.833 -0.552 1.00 95.25 86 ARG A N 1
ATOM 706 C CA . ARG A 1 86 ? -11.129 6.878 -1.153 1.00 95.25 86 ARG A CA 1
ATOM 707 C C . ARG A 1 86 ? -10.437 5.761 -1.929 1.00 95.25 86 ARG A C 1
ATOM 709 O O . ARG A 1 86 ? -9.216 5.754 -2.024 1.00 95.25 86 ARG A O 1
ATOM 716 N N . VAL A 1 87 ? -11.214 4.853 -2.518 1.00 95.12 87 VAL A N 1
ATOM 717 C CA . VAL A 1 87 ? -10.686 3.795 -3.394 1.00 95.12 87 VAL A CA 1
ATOM 718 C C . VAL A 1 87 ? -10.620 4.282 -4.843 1.00 95.12 87 VAL A C 1
ATOM 720 O O . VAL A 1 87 ? -9.542 4.335 -5.436 1.00 95.12 87 VAL A O 1
ATOM 723 N N . SER A 1 88 ? -11.745 4.732 -5.397 1.00 91.75 88 SER A N 1
ATOM 724 C CA . SER A 1 88 ? -11.898 5.071 -6.816 1.00 91.75 88 SER A CA 1
ATOM 725 C C . SER A 1 88 ? -11.936 6.581 -7.019 1.00 91.75 88 SER A C 1
ATOM 727 O O . SER A 1 88 ? -12.859 7.249 -6.577 1.00 91.75 88 SER A O 1
ATOM 729 N N . LEU A 1 89 ? -10.955 7.168 -7.705 1.00 89.94 89 LEU A N 1
ATOM 730 C CA . LEU A 1 89 ? -10.901 8.626 -7.886 1.00 89.94 89 LEU A CA 1
ATOM 731 C C . LEU A 1 89 ? -12.093 9.148 -8.715 1.00 89.94 89 LEU A C 1
ATOM 733 O O . LEU A 1 89 ? -12.360 8.645 -9.805 1.00 89.94 89 LEU A O 1
ATOM 737 N N . ASN A 1 90 ? -12.768 10.205 -8.244 1.00 88.06 90 ASN A N 1
ATOM 738 C CA . ASN A 1 90 ? -13.734 10.942 -9.075 1.00 88.06 90 ASN A CA 1
ATOM 739 C C . ASN A 1 90 ? -13.019 11.851 -10.095 1.00 88.06 90 ASN A C 1
ATOM 741 O O . ASN A 1 90 ? -11.804 12.038 -10.048 1.00 88.06 90 ASN A O 1
ATOM 745 N N . GLU A 1 91 ? -13.792 12.474 -10.984 1.00 89.44 91 GLU A N 1
ATOM 746 C CA . GLU A 1 91 ? -13.270 13.325 -12.061 1.00 89.44 91 GLU A CA 1
ATOM 747 C C . GLU A 1 91 ? -12.406 14.503 -11.591 1.00 89.44 91 GLU A C 1
ATOM 749 O O . GLU A 1 91 ? -11.401 14.823 -12.229 1.00 89.44 91 GLU A O 1
ATOM 754 N N . SER A 1 92 ? -12.745 15.149 -10.470 1.00 89.56 92 SER A N 1
ATOM 755 C CA . SER A 1 92 ? -11.908 16.235 -9.943 1.00 89.56 92 SER A CA 1
ATOM 756 C C . SER A 1 92 ? -10.605 15.694 -9.356 1.00 89.56 92 SER A C 1
ATOM 758 O O . SER A 1 92 ? -9.542 16.296 -9.515 1.00 89.56 92 SER A O 1
ATOM 760 N N . MET A 1 93 ? -10.666 14.523 -8.724 1.00 91.38 93 MET A N 1
ATOM 761 C CA . MET A 1 93 ? -9.522 13.880 -8.106 1.00 91.38 93 MET A CA 1
ATOM 762 C C . MET A 1 93 ? -8.552 13.310 -9.126 1.00 91.38 93 MET A C 1
ATOM 764 O O . MET A 1 93 ? -7.363 13.428 -8.882 1.00 91.38 93 MET A O 1
ATOM 768 N N . LYS A 1 94 ? -9.007 12.776 -10.265 1.00 90.62 94 LYS A N 1
ATOM 769 C CA . LYS A 1 94 ? -8.149 12.190 -11.316 1.00 90.62 94 LYS A CA 1
ATOM 770 C C . LYS A 1 94 ? -7.050 13.131 -11.836 1.00 90.62 94 LYS A C 1
ATOM 772 O O . LYS A 1 94 ? -6.059 12.659 -12.375 1.00 90.62 94 LYS A O 1
ATOM 777 N N . LYS A 1 95 ? -7.187 14.448 -11.644 1.00 91.25 95 LYS A N 1
ATOM 778 C CA . LYS A 1 95 ? -6.229 15.471 -12.110 1.00 91.25 95 LYS A CA 1
ATOM 779 C C . LYS A 1 95 ? -5.084 15.777 -11.136 1.00 91.25 95 LYS A C 1
ATOM 781 O O . LYS A 1 95 ? -4.213 16.573 -11.464 1.00 91.25 95 LYS A O 1
ATOM 786 N N . ARG A 1 96 ? -5.117 15.223 -9.922 1.00 91.88 96 ARG A N 1
ATOM 787 C CA . ARG A 1 96 ? -4.205 15.574 -8.818 1.00 91.88 96 ARG A CA 1
ATOM 788 C C . ARG A 1 96 ? -3.120 14.548 -8.456 1.00 91.88 96 ARG A C 1
ATOM 790 O O . ARG A 1 96 ? -2.156 14.984 -7.829 1.00 91.88 96 ARG A O 1
ATOM 797 N N . PRO A 1 97 ? -3.244 13.232 -8.739 1.00 90.00 97 PRO A N 1
ATOM 798 C CA . PRO A 1 97 ? -2.243 12.262 -8.332 1.00 90.00 97 PRO A CA 1
ATOM 799 C C . PRO A 1 97 ? -0.864 12.624 -8.863 1.00 90.00 97 PRO A C 1
ATOM 801 O O . PRO A 1 97 ? -0.710 12.987 -10.029 1.00 90.00 97 PRO A O 1
ATOM 804 N N . ALA A 1 98 ? 0.145 12.470 -8.009 1.00 92.31 98 ALA A N 1
ATOM 805 C CA . ALA A 1 98 ? 1.515 12.377 -8.484 1.00 92.31 98 ALA A CA 1
ATOM 806 C C . ALA A 1 98 ? 1.621 11.178 -9.432 1.00 92.31 98 ALA A C 1
ATOM 808 O O . ALA A 1 98 ? 0.994 10.152 -9.178 1.00 92.31 98 ALA A O 1
ATOM 809 N N . LYS A 1 99 ? 2.418 11.294 -10.492 1.00 94.38 99 LYS A N 1
ATOM 810 C CA . LYS A 1 99 ? 2.763 10.172 -11.373 1.00 94.38 99 LYS A CA 1
ATOM 811 C C . LYS A 1 99 ? 3.641 9.184 -10.614 1.00 94.38 99 LYS A C 1
ATOM 813 O O . LYS A 1 99 ? 4.564 9.633 -9.935 1.00 94.38 99 LYS A O 1
ATOM 818 N N . GLY A 1 100 ? 3.334 7.893 -10.682 1.00 94.38 100 GLY A N 1
ATOM 819 C CA . GLY A 1 100 ? 4.099 6.845 -10.010 1.00 94.38 100 GLY A CA 1
ATOM 820 C C . GLY A 1 100 ? 5.332 6.470 -10.814 1.00 94.38 100 GLY A C 1
ATOM 821 O O . GLY A 1 100 ? 5.280 6.472 -12.043 1.00 94.38 100 GLY A O 1
ATOM 822 N N . TYR A 1 101 ? 6.426 6.137 -10.131 1.00 89.38 101 TYR A N 1
ATOM 823 C CA . TYR A 1 101 ? 7.679 5.768 -10.781 1.00 89.38 101 TYR A CA 1
ATOM 824 C C . TYR A 1 101 ? 8.258 4.463 -10.239 1.00 89.38 101 TYR A C 1
ATOM 826 O O . TYR A 1 101 ? 8.338 4.255 -9.028 1.00 89.38 101 TYR A O 1
ATOM 834 N N . SER A 1 102 ? 8.739 3.617 -11.150 1.00 81.44 102 SER A N 1
ATOM 835 C CA . SER A 1 102 ? 9.656 2.519 -10.839 1.00 81.44 102 SER A CA 1
ATOM 836 C C . SER A 1 102 ? 11.030 2.858 -11.415 1.00 81.44 102 SER A C 1
ATOM 838 O O . SER A 1 102 ? 11.234 2.897 -12.632 1.00 81.44 102 SER A O 1
ATOM 840 N N . GLY A 1 103 ? 11.973 3.204 -10.535 1.00 78.12 103 GLY A N 1
ATOM 841 C CA . GLY A 1 103 ? 13.225 3.837 -10.946 1.00 78.12 103 GLY A CA 1
ATOM 842 C C . GLY A 1 103 ? 12.965 5.193 -11.613 1.00 78.12 103 GLY A C 1
ATOM 843 O O . GLY A 1 103 ? 12.458 6.107 -10.971 1.00 78.12 103 GLY A O 1
ATOM 844 N N . LEU A 1 104 ? 13.329 5.324 -12.892 1.00 77.00 104 LEU A N 1
ATOM 845 C CA . LEU A 1 104 ? 13.078 6.536 -13.688 1.00 77.00 104 LEU A CA 1
ATOM 846 C C . LEU A 1 104 ? 11.846 6.433 -14.597 1.00 77.00 104 LEU A C 1
ATOM 848 O O . LEU A 1 104 ? 11.480 7.418 -15.234 1.00 77.00 104 LEU A O 1
ATOM 852 N N . ASN A 1 105 ? 11.210 5.265 -14.660 1.00 78.38 105 ASN A N 1
ATOM 853 C CA . ASN A 1 105 ? 10.091 5.025 -15.559 1.00 78.38 105 ASN A CA 1
ATOM 854 C C . ASN A 1 105 ? 8.781 5.384 -14.871 1.00 78.38 105 ASN A C 1
ATOM 856 O O . ASN A 1 105 ? 8.514 4.904 -13.770 1.00 78.38 105 ASN A O 1
ATOM 860 N N . GLU A 1 106 ? 7.970 6.209 -15.531 1.00 89.50 106 GLU A N 1
ATOM 861 C CA . GLU A 1 106 ? 6.576 6.415 -15.142 1.00 89.50 106 GLU A CA 1
ATOM 862 C C . GLU A 1 106 ? 5.810 5.102 -15.343 1.00 89.50 106 GLU A C 1
ATOM 864 O O . GLU A 1 106 ? 5.957 4.449 -16.376 1.00 89.50 106 GLU A O 1
ATOM 869 N N . VAL A 1 107 ? 5.021 4.702 -14.348 1.00 88.31 107 VAL A N 1
ATOM 870 C CA . VAL A 1 107 ? 4.264 3.444 -14.357 1.00 88.31 107 VAL A CA 1
ATOM 871 C C . VAL A 1 107 ? 2.788 3.689 -14.078 1.00 88.31 107 VAL A C 1
ATOM 873 O O . VAL A 1 107 ? 2.406 4.677 -13.446 1.00 88.31 107 VAL A O 1
ATOM 876 N N . GLU A 1 108 ? 1.953 2.765 -14.546 1.00 91.00 108 GLU A N 1
ATOM 877 C CA . GLU A 1 108 ? 0.516 2.806 -14.305 1.00 91.00 108 GLU A CA 1
ATOM 878 C C . GLU A 1 108 ? 0.176 2.662 -12.817 1.00 91.00 108 GLU A C 1
ATOM 880 O O . GLU A 1 108 ? 0.876 2.022 -12.025 1.00 91.00 108 GLU A O 1
ATOM 885 N N . ASN A 1 109 ? -0.952 3.260 -12.436 1.00 91.88 109 ASN A N 1
ATOM 886 C CA . ASN A 1 109 ? -1.547 3.002 -11.137 1.00 91.88 109 ASN A CA 1
ATOM 887 C C . ASN A 1 109 ? -2.139 1.598 -11.117 1.00 91.88 109 ASN A C 1
ATOM 889 O O . ASN A 1 109 ? -2.806 1.192 -12.060 1.00 91.88 109 ASN A O 1
ATOM 893 N N . TRP A 1 110 ? -1.969 0.896 -10.000 1.00 92.00 110 TRP A N 1
ATOM 894 C CA . TRP A 1 110 ? -2.693 -0.348 -9.778 1.00 92.00 110 TRP A CA 1
ATOM 895 C C . TRP A 1 110 ? -4.135 -0.054 -9.372 1.00 92.00 110 TRP A C 1
ATOM 897 O O . TRP A 1 110 ? -4.373 0.678 -8.405 1.00 92.00 110 TRP A O 1
ATOM 907 N N . ASP A 1 111 ? -5.082 -0.651 -10.083 1.00 92.06 111 ASP A N 1
ATOM 908 C CA . ASP A 1 111 ? -6.504 -0.642 -9.771 1.00 92.06 111 ASP A CA 1
ATOM 909 C C . ASP A 1 111 ? -6.864 -1.925 -9.033 1.00 92.06 111 ASP A C 1
ATOM 911 O O . ASP A 1 111 ? -7.147 -2.967 -9.607 1.00 92.06 111 ASP A O 1
ATOM 915 N N . ILE A 1 112 ? -6.813 -1.848 -7.706 1.00 91.88 112 ILE A N 1
ATOM 916 C CA . ILE A 1 112 ? -6.999 -2.993 -6.815 1.00 91.88 112 ILE A CA 1
ATOM 917 C C . ILE A 1 112 ? -8.466 -3.032 -6.369 1.00 91.88 112 ILE A C 1
ATOM 919 O O . ILE A 1 112 ? -8.769 -2.737 -5.217 1.00 91.88 112 ILE A O 1
ATOM 923 N N . ILE A 1 113 ? -9.389 -3.317 -7.292 1.00 89.75 113 ILE A N 1
ATOM 924 C CA . ILE A 1 113 ? -10.839 -3.214 -7.034 1.00 89.75 113 ILE A CA 1
ATOM 925 C C . ILE A 1 113 ? -11.310 -4.371 -6.142 1.00 89.75 113 ILE A C 1
ATOM 927 O O . ILE A 1 113 ? -11.705 -4.156 -4.999 1.00 89.75 113 ILE A O 1
ATOM 931 N N . THR A 1 114 ? -11.179 -5.609 -6.620 1.00 93.19 114 THR A N 1
ATOM 932 C CA . THR A 1 114 ? -11.620 -6.831 -5.916 1.00 93.19 114 THR A CA 1
ATOM 933 C C . THR A 1 114 ? -10.899 -7.048 -4.584 1.00 93.19 114 THR A C 1
ATOM 935 O O . THR A 1 114 ? -11.449 -7.622 -3.648 1.00 93.19 114 THR A O 1
ATOM 938 N N . LEU A 1 115 ? -9.657 -6.567 -4.475 1.00 94.06 115 LEU A N 1
ATOM 939 C CA . LEU A 1 115 ? -8.849 -6.643 -3.256 1.00 94.06 115 LEU A CA 1
ATOM 940 C C . LEU A 1 115 ? -8.676 -5.264 -2.596 1.00 94.06 115 LEU A C 1
ATOM 942 O O . LEU A 1 115 ? -7.659 -5.025 -1.945 1.00 94.06 115 LEU A O 1
ATOM 946 N N . ALA A 1 116 ? -9.639 -4.344 -2.742 1.00 95.50 116 ALA A N 1
ATOM 947 C CA . ALA A 1 116 ? -9.515 -2.970 -2.237 1.00 95.50 116 ALA A CA 1
ATOM 948 C C . ALA A 1 116 ? -9.192 -2.898 -0.735 1.00 95.50 116 ALA A C 1
ATOM 950 O O . ALA A 1 116 ? -8.428 -2.023 -0.315 1.00 95.50 116 ALA A O 1
ATOM 951 N N . GLY A 1 117 ? -9.681 -3.865 0.053 1.00 94.69 117 GLY A N 1
ATOM 952 C CA . GLY A 1 117 ? -9.352 -4.033 1.474 1.00 94.69 117 GLY A CA 1
ATOM 953 C C . GLY A 1 117 ? -7.863 -4.226 1.782 1.00 94.69 117 GLY A C 1
ATOM 954 O O . GLY A 1 117 ? -7.428 -3.949 2.895 1.00 94.69 117 GLY A O 1
ATOM 955 N N . ALA A 1 118 ? -7.066 -4.655 0.803 1.00 93.62 118 ALA A N 1
ATOM 956 C CA . ALA A 1 118 ? -5.637 -4.902 0.958 1.00 93.62 118 ALA A CA 1
ATOM 957 C C . ALA A 1 118 ? -4.751 -3.688 0.642 1.00 93.62 118 ALA A C 1
ATOM 959 O O . ALA A 1 118 ? -3.633 -3.600 1.144 1.00 93.62 118 ALA A O 1
ATOM 960 N N . GLY A 1 119 ? -5.209 -2.773 -0.217 1.00 92.31 119 GLY A N 1
ATOM 961 C CA . GLY A 1 119 ? -4.350 -1.691 -0.712 1.00 92.31 119 GLY A CA 1
ATOM 962 C C . GLY A 1 119 ? -4.983 -0.734 -1.719 1.00 92.31 119 GLY A C 1
ATOM 963 O O . GLY A 1 119 ? -4.256 -0.013 -2.393 1.00 92.31 119 GLY A O 1
ATOM 964 N N . GLY A 1 120 ? -6.313 -0.713 -1.848 1.00 93.62 120 GLY A N 1
ATOM 965 C CA . GLY A 1 120 ? -7.004 0.113 -2.845 1.00 93.62 120 GLY A CA 1
ATOM 966 C C . GLY A 1 120 ? -7.150 1.592 -2.469 1.00 93.62 120 GLY A C 1
ATOM 967 O O . GLY A 1 120 ? -7.604 2.384 -3.290 1.00 93.62 120 GLY A O 1
ATOM 968 N N . ILE A 1 121 ? -6.804 1.986 -1.239 1.00 96.06 121 ILE A N 1
ATOM 969 C CA . ILE A 1 121 ? -7.031 3.348 -0.740 1.00 96.06 121 ILE A CA 1
ATOM 970 C C . ILE A 1 121 ? -5.979 4.319 -1.289 1.00 96.06 121 ILE A C 1
ATOM 972 O O . ILE A 1 121 ? -4.774 4.102 -1.180 1.00 96.06 121 ILE A O 1
ATOM 976 N N . ARG A 1 122 ? -6.459 5.451 -1.800 1.00 95.81 122 ARG A N 1
ATOM 977 C CA . ARG A 1 122 ? -5.690 6.624 -2.219 1.00 95.81 122 ARG A CA 1
ATOM 978 C C . ARG A 1 122 ? -6.046 7.787 -1.294 1.00 95.81 122 ARG A C 1
ATOM 980 O O . ARG A 1 122 ? -7.210 7.955 -0.933 1.00 95.81 122 ARG A O 1
ATOM 987 N N . SER A 1 123 ? -5.048 8.564 -0.880 1.00 97.50 123 SER A N 1
ATOM 988 C CA . SER A 1 123 ? -5.212 9.649 0.096 1.00 97.50 123 SER A CA 1
ATOM 989 C C . SER A 1 123 ? -4.158 10.746 -0.096 1.00 97.50 123 SER A C 1
ATOM 991 O O . SER A 1 123 ? -3.231 10.605 -0.896 1.00 97.50 123 SER A O 1
ATOM 993 N N . THR A 1 124 ? -4.287 11.839 0.655 1.00 97.38 124 THR A N 1
ATOM 994 C CA . THR A 1 124 ? -3.289 12.909 0.763 1.00 97.38 124 THR A CA 1
ATOM 995 C C . THR A 1 124 ? -2.582 12.847 2.114 1.00 97.38 124 THR A C 1
ATOM 997 O O . THR A 1 124 ? -3.109 12.318 3.093 1.00 97.38 124 THR A O 1
ATOM 1000 N N . VAL A 1 125 ? -1.394 13.454 2.209 1.00 97.25 125 VAL A N 1
ATOM 1001 C CA . VAL A 1 125 ? -0.699 13.600 3.502 1.00 97.25 125 VAL A CA 1
ATOM 1002 C C . VAL A 1 125 ? -1.585 14.340 4.512 1.00 97.25 125 VAL A C 1
ATOM 1004 O O . VAL A 1 125 ? -1.668 13.936 5.670 1.00 97.25 125 VAL A O 1
ATOM 1007 N N . SER A 1 126 ? -2.293 15.387 4.077 1.00 97.88 126 SER A N 1
ATOM 1008 C CA . SER A 1 126 ? -3.185 16.181 4.931 1.00 97.88 126 SER A CA 1
ATOM 1009 C C . SER A 1 126 ? -4.302 15.350 5.560 1.00 97.88 126 SER A C 1
ATOM 1011 O O . SER A 1 126 ? -4.619 15.546 6.733 1.00 97.88 126 SER A O 1
ATOM 1013 N N . ASP A 1 127 ? -4.877 14.410 4.814 1.00 98.56 127 ASP A N 1
ATOM 1014 C CA . ASP A 1 127 ? -5.905 13.508 5.325 1.00 98.56 127 ASP A CA 1
ATOM 1015 C C . ASP A 1 127 ? -5.331 12.416 6.220 1.00 98.56 127 ASP A C 1
ATOM 1017 O O . ASP A 1 127 ? -5.841 12.184 7.317 1.00 98.56 127 ASP A O 1
ATOM 1021 N N . MET A 1 128 ? -4.229 11.792 5.812 1.00 98.50 128 MET A N 1
ATOM 1022 C CA . MET A 1 128 ? -3.582 10.758 6.617 1.00 98.50 128 MET A CA 1
ATOM 1023 C C . MET A 1 128 ? -3.084 11.291 7.967 1.00 98.50 128 MET A C 1
ATOM 1025 O O . MET A 1 128 ? -3.113 10.569 8.961 1.00 98.50 128 MET A O 1
ATOM 1029 N N . VAL A 1 129 ? -2.715 12.572 8.068 1.00 97.94 129 VAL A N 1
ATOM 1030 C CA . VAL A 1 129 ? -2.421 13.206 9.365 1.00 97.94 129 VAL A CA 1
ATOM 1031 C C . VAL A 1 129 ? -3.666 13.277 10.261 1.00 97.94 129 VAL A C 1
ATOM 1033 O O . VAL A 1 129 ? -3.545 13.083 11.472 1.00 97.94 129 VAL A O 1
ATOM 1036 N N . LYS A 1 130 ? -4.868 13.508 9.709 1.00 98.50 130 LYS A N 1
ATOM 1037 C CA . LYS A 1 130 ? -6.127 13.447 10.484 1.00 98.50 130 LYS A CA 1
ATOM 1038 C C . LYS A 1 130 ? -6.364 12.025 10.993 1.00 98.50 130 LYS A C 1
ATOM 1040 O O . LYS A 1 130 ? -6.656 11.848 12.175 1.00 98.50 130 LYS A O 1
ATOM 1045 N N . PHE A 1 131 ? -6.154 11.026 10.133 1.00 98.50 131 PHE A N 1
ATOM 1046 C CA . PHE A 1 131 ? -6.249 9.610 10.495 1.00 98.50 131 PHE A CA 1
ATOM 1047 C C . PHE A 1 131 ? -5.295 9.233 11.633 1.00 98.50 131 PHE A C 1
ATOM 1049 O O . PHE A 1 131 ? -5.712 8.614 12.611 1.00 98.50 131 PHE A O 1
ATOM 1056 N N . ILE A 1 132 ? -4.033 9.659 11.561 1.00 98.00 132 ILE A N 1
ATOM 1057 C CA . ILE A 1 132 ? -3.030 9.359 12.590 1.00 98.00 132 ILE A CA 1
ATOM 1058 C C . ILE A 1 132 ? -3.337 10.072 13.912 1.00 98.00 132 ILE A C 1
ATOM 1060 O O . ILE A 1 132 ? -3.253 9.458 14.974 1.00 98.00 132 ILE A O 1
ATOM 1064 N N . LYS A 1 133 ? -3.785 11.333 13.875 1.00 97.50 133 LYS A N 1
ATOM 1065 C CA . LYS A 1 133 ? -4.228 12.054 15.083 1.00 97.50 133 LYS A CA 1
ATOM 1066 C C . LYS A 1 133 ? -5.420 11.387 15.772 1.00 97.50 133 LYS A C 1
ATOM 1068 O O . LYS A 1 133 ? -5.475 11.385 17.003 1.00 97.50 133 LYS A O 1
ATOM 1073 N N . ALA A 1 134 ? -6.355 10.839 14.997 1.00 97.81 134 ALA A N 1
ATOM 1074 C CA . ALA A 1 134 ? -7.491 10.094 15.528 1.00 97.81 134 ALA A CA 1
ATOM 1075 C C . ALA A 1 134 ? -7.052 8.759 16.152 1.00 97.81 134 ALA A C 1
ATOM 1077 O O . ALA A 1 134 ? -7.451 8.466 17.278 1.00 97.81 134 ALA A O 1
ATOM 1078 N N . ASN A 1 135 ? -6.165 8.009 15.483 1.00 97.62 135 ASN A N 1
ATOM 1079 C CA . ASN A 1 135 ? -5.616 6.753 16.009 1.00 97.62 135 ASN A CA 1
ATOM 1080 C C . ASN A 1 135 ? -4.874 6.962 17.338 1.00 97.62 135 ASN A C 1
ATOM 1082 O O . ASN A 1 135 ? -5.103 6.226 18.292 1.00 97.62 135 ASN A O 1
ATOM 1086 N N . MET A 1 136 ? -4.053 8.010 17.447 1.00 95.88 136 MET A N 1
ATOM 1087 C CA . MET A 1 136 ? -3.373 8.355 18.706 1.00 95.88 136 MET A CA 1
ATOM 1088 C C . MET A 1 136 ? -4.328 8.804 19.822 1.00 95.88 136 MET A C 1
ATOM 1090 O O . MET A 1 136 ? -3.908 8.958 20.964 1.00 95.88 136 MET A O 1
ATOM 1094 N N . GLY A 1 137 ? -5.594 9.098 19.512 1.00 95.25 137 GLY A N 1
ATOM 1095 C CA . GLY A 1 137 ? -6.537 9.658 20.477 1.00 95.25 137 GLY A CA 1
ATOM 1096 C C . GLY A 1 137 ? -6.307 11.130 20.820 1.00 95.25 137 GLY A C 1
ATOM 1097 O O . GLY A 1 137 ? -7.003 11.643 21.698 1.00 95.25 137 GLY A O 1
ATOM 1098 N N . VAL A 1 138 ? -5.382 11.807 20.127 1.00 94.75 138 VAL A N 1
ATOM 1099 C CA . VAL A 1 138 ? -5.125 13.255 20.255 1.00 94.75 138 VAL A CA 1
ATOM 1100 C C . VAL A 1 138 ? -6.347 14.049 19.806 1.00 94.75 138 VAL A C 1
ATOM 1102 O O . VAL A 1 138 ? -6.702 15.057 20.411 1.00 94.75 138 VAL A O 1
ATOM 1105 N N . VAL A 1 139 ? -7.017 13.572 18.756 1.00 94.50 139 VAL A N 1
ATOM 1106 C CA . VAL A 1 139 ? -8.337 14.057 18.353 1.00 94.50 139 VAL A CA 1
ATOM 1107 C C . VAL A 1 139 ? -9.341 12.955 18.651 1.00 94.50 139 VAL A C 1
ATOM 1109 O O . VAL A 1 139 ? -9.309 11.894 18.030 1.00 94.50 139 VAL A O 1
ATOM 1112 N N . LYS A 1 140 ? -10.237 13.196 19.611 1.00 91.25 140 LYS A N 1
ATOM 1113 C CA . LYS A 1 140 ? -11.323 12.262 19.918 1.00 91.25 140 LYS A CA 1
ATOM 1114 C C . LYS A 1 140 ? -12.367 12.312 18.810 1.00 91.25 140 LYS A C 1
ATOM 1116 O O . LYS A 1 140 ? -12.817 13.382 18.409 1.00 91.25 140 LYS A O 1
ATOM 1121 N N . THR A 1 141 ? -12.739 11.138 18.323 1.00 95.81 141 THR A N 1
ATOM 1122 C CA . THR A 1 141 ? -13.745 10.951 17.275 1.00 95.81 141 THR A CA 1
ATOM 1123 C C . THR A 1 141 ? -14.629 9.765 17.658 1.00 95.81 141 THR A C 1
ATOM 1125 O O . THR A 1 141 ? -14.222 8.976 18.518 1.00 95.81 141 THR A O 1
ATOM 1128 N N . PRO A 1 142 ? -15.795 9.579 17.017 1.00 97.00 142 PRO A N 1
ATOM 1129 C CA . PRO A 1 142 ? -16.620 8.389 17.237 1.00 97.00 142 PRO A CA 1
ATOM 1130 C C . PRO A 1 142 ? -15.897 7.060 16.954 1.00 97.00 142 PRO A C 1
ATOM 1132 O O . PRO A 1 142 ? -16.379 6.011 17.354 1.00 97.00 142 PRO A O 1
ATOM 1135 N N . LEU A 1 143 ? -14.739 7.089 16.281 1.00 97.38 143 LEU A N 1
ATOM 1136 C CA . LEU A 1 143 ? -13.939 5.907 15.959 1.00 97.38 143 LEU A CA 1
ATOM 1137 C C . LEU A 1 143 ? -12.952 5.523 17.067 1.00 97.38 143 LEU A C 1
ATOM 1139 O O . LEU A 1 143 ? -12.262 4.518 16.921 1.00 97.38 143 LEU A O 1
ATOM 1143 N N . TYR A 1 144 ? -12.829 6.318 18.135 1.00 96.56 144 TYR A N 1
ATOM 1144 C CA . TYR A 1 144 ? -11.749 6.161 19.112 1.00 96.56 144 TYR A CA 1
ATOM 1145 C C . TYR A 1 144 ? -11.662 4.734 19.669 1.00 96.56 144 TYR A C 1
ATOM 1147 O O . TYR A 1 144 ? -10.589 4.140 19.641 1.00 96.56 144 TYR A O 1
ATOM 1155 N N . GLU A 1 145 ? -12.785 4.166 20.105 1.00 97.25 145 GLU A N 1
ATOM 1156 C CA . GLU A 1 145 ? -12.850 2.814 20.676 1.00 97.25 145 GLU A CA 1
ATOM 1157 C C . GLU A 1 145 ? -12.439 1.743 19.659 1.00 97.25 145 GLU A C 1
ATOM 1159 O O . GLU A 1 145 ? -11.606 0.892 19.965 1.00 97.25 145 GLU A O 1
ATOM 1164 N N . ALA A 1 146 ? -12.942 1.832 18.423 1.00 97.56 146 ALA A N 1
ATOM 1165 C CA . ALA A 1 146 ? -12.569 0.922 17.343 1.00 97.56 146 ALA A CA 1
ATOM 1166 C C . ALA A 1 146 ? -11.079 1.035 16.976 1.00 97.56 146 ALA A C 1
ATOM 1168 O O . ALA A 1 146 ? -10.425 0.028 16.715 1.00 97.56 146 ALA A O 1
ATOM 1169 N N . MET A 1 147 ? -10.518 2.249 16.995 1.00 97.44 147 MET A N 1
ATOM 1170 C CA . MET A 1 147 ? -9.090 2.467 16.763 1.00 97.44 147 MET A CA 1
ATOM 1171 C C . MET A 1 147 ? -8.243 1.871 17.887 1.00 97.44 147 MET A C 1
ATOM 1173 O O . MET A 1 147 ? -7.294 1.158 17.582 1.00 97.44 147 MET A O 1
ATOM 1177 N N . GLN A 1 148 ? -8.602 2.076 19.161 1.00 95.94 148 GLN A N 1
ATOM 1178 C CA . GLN A 1 148 ? -7.872 1.450 20.272 1.00 95.94 148 GLN A CA 1
ATOM 1179 C C . GLN A 1 148 ? -7.940 -0.079 20.190 1.00 95.94 148 GLN A C 1
ATOM 1181 O O . GLN A 1 148 ? -6.914 -0.742 20.311 1.00 95.94 148 GLN A O 1
ATOM 1186 N N . LEU A 1 149 ? -9.114 -0.637 19.872 1.00 97.31 149 LEU A N 1
ATOM 1187 C CA . LEU A 1 149 ? -9.262 -2.071 19.627 1.00 97.31 149 LEU A CA 1
ATOM 1188 C C . LEU A 1 149 ? -8.362 -2.551 18.479 1.00 97.31 149 LEU A C 1
ATOM 1190 O O . LEU A 1 149 ? -7.769 -3.619 18.578 1.00 97.31 149 LEU A O 1
ATOM 1194 N N . SER A 1 150 ? -8.221 -1.765 17.406 1.00 97.19 150 SER A N 1
ATOM 1195 C CA . SER A 1 150 ? -7.340 -2.123 16.287 1.00 97.19 150 SER A CA 1
ATOM 1196 C C . SER A 1 150 ? -5.859 -2.158 16.662 1.00 97.19 150 SER A C 1
ATOM 1198 O O . SER A 1 150 ? -5.063 -2.811 15.987 1.00 97.19 150 SER A O 1
ATOM 1200 N N . HIS A 1 151 ? -5.481 -1.469 17.737 1.00 96.19 151 HIS A N 1
ATOM 1201 C CA . HIS A 1 151 ? -4.115 -1.472 18.238 1.00 96.19 151 HIS A CA 1
ATOM 1202 C C . HIS A 1 151 ? -3.872 -2.667 19.152 1.00 96.19 151 HIS A C 1
ATOM 1204 O O . HIS A 1 151 ? -2.746 -3.139 19.206 1.00 96.19 151 HIS A O 1
ATOM 1210 N N . GLU A 1 152 ? -4.897 -3.212 19.812 1.00 94.81 152 GLU A N 1
ATOM 1211 C CA . GLU A 1 152 ? -4.718 -4.350 20.715 1.00 94.81 152 GLU A CA 1
ATOM 1212 C C . GLU A 1 152 ? -4.033 -5.542 20.025 1.00 94.81 152 GLU A C 1
ATOM 1214 O O . GLU A 1 152 ? -4.342 -5.856 18.871 1.00 94.81 152 GLU A O 1
ATOM 1219 N N . PRO A 1 153 ? -3.088 -6.231 20.694 1.00 92.81 153 PRO A N 1
ATOM 1220 C CA . PRO A 1 153 ? -2.278 -7.246 20.034 1.00 92.81 153 PRO A CA 1
ATOM 1221 C C . PRO A 1 153 ? -3.125 -8.464 19.661 1.00 92.81 153 PRO A C 1
ATOM 1223 O O . PRO A 1 153 ? -3.603 -9.181 20.538 1.00 92.81 153 PRO A O 1
ATOM 1226 N N . ALA A 1 154 ? -3.246 -8.733 18.365 1.00 92.31 154 ALA A N 1
ATOM 1227 C CA . ALA A 1 154 ? -3.962 -9.886 17.832 1.00 92.31 154 ALA A CA 1
ATOM 1228 C C . ALA A 1 154 ? -3.052 -11.118 17.693 1.00 92.31 154 ALA A C 1
ATOM 1230 O O . ALA A 1 154 ? -3.519 -12.250 17.783 1.00 92.31 154 ALA A O 1
ATOM 1231 N N . PHE A 1 155 ? -1.747 -10.910 17.490 1.00 91.62 155 PHE A N 1
ATOM 1232 C CA . PHE A 1 155 ? -0.747 -11.978 17.457 1.00 91.62 155 PHE A CA 1
ATOM 1233 C C . PHE A 1 155 ? 0.597 -11.493 18.012 1.00 91.62 155 PHE A C 1
ATOM 1235 O O . PHE A 1 155 ? 0.998 -10.341 17.802 1.00 91.62 155 PHE A O 1
ATOM 1242 N N . LYS A 1 156 ? 1.307 -12.389 18.705 1.00 92.06 156 LYS A N 1
ATOM 1243 C CA . LYS A 1 156 ? 2.651 -12.164 19.249 1.00 92.06 156 LYS A CA 1
ATOM 1244 C C . LYS A 1 156 ? 3.519 -13.394 19.023 1.00 92.06 156 LYS A C 1
ATOM 1246 O O . LYS A 1 156 ? 3.046 -14.516 19.166 1.00 92.06 156 LYS A O 1
ATOM 1251 N N . ASN A 1 157 ? 4.787 -13.166 18.720 1.00 88.62 157 ASN A N 1
ATOM 1252 C CA . ASN A 1 157 ? 5.828 -14.179 18.763 1.00 88.62 157 ASN A CA 1
ATOM 1253 C C . ASN A 1 157 ? 7.004 -13.604 19.560 1.00 88.62 157 ASN A C 1
ATOM 1255 O O . ASN A 1 157 ? 7.688 -12.692 19.089 1.00 88.62 157 ASN A O 1
ATOM 1259 N N . GLU A 1 158 ? 7.187 -14.116 20.776 1.00 87.06 158 GLU A N 1
ATOM 1260 C CA . GLU A 1 158 ? 8.209 -13.642 21.714 1.00 87.06 158 GLU A CA 1
ATOM 1261 C C . GLU A 1 158 ? 9.628 -13.969 21.219 1.00 87.06 158 GLU A C 1
ATOM 1263 O O . GLU A 1 158 ? 10.523 -13.136 21.349 1.00 87.06 158 GLU A O 1
ATOM 1268 N N . ASP A 1 159 ? 9.824 -15.114 20.552 1.00 87.81 159 ASP A N 1
ATOM 1269 C CA . ASP A 1 159 ? 11.135 -15.546 20.041 1.00 87.81 159 ASP A CA 1
ATOM 1270 C C . ASP A 1 159 ? 11.694 -14.582 18.989 1.00 87.81 159 ASP A C 1
ATOM 1272 O O . ASP A 1 159 ? 12.899 -14.338 18.919 1.00 87.81 159 ASP A O 1
ATOM 1276 N N . THR A 1 160 ? 10.815 -14.008 18.166 1.00 85.50 160 THR A N 1
ATOM 1277 C CA . THR A 1 160 ? 11.188 -13.029 17.137 1.00 85.50 160 THR A CA 1
ATOM 1278 C C . THR A 1 160 ? 10.916 -11.586 17.558 1.00 85.50 160 THR A C 1
ATOM 1280 O O . THR A 1 160 ? 11.084 -10.687 16.736 1.00 85.50 160 THR A O 1
ATOM 1283 N N . ASN A 1 161 ? 10.443 -11.354 18.791 1.00 85.94 161 ASN A N 1
ATOM 1284 C CA . ASN A 1 161 ? 9.942 -10.060 19.269 1.00 85.94 161 ASN A CA 1
ATOM 1285 C C . ASN A 1 161 ? 8.940 -9.411 18.283 1.00 85.94 161 ASN A C 1
ATOM 1287 O O . ASN A 1 161 ? 8.930 -8.198 18.071 1.00 85.94 161 ASN A O 1
ATOM 1291 N N . PHE A 1 162 ? 8.120 -10.239 17.628 1.00 89.56 162 PHE A N 1
ATOM 1292 C CA . PHE A 1 162 ? 7.146 -9.798 16.634 1.00 89.56 162 PHE A CA 1
ATOM 1293 C C . PHE A 1 162 ? 5.782 -9.614 17.288 1.00 89.56 162 PHE A C 1
ATOM 1295 O O . PHE A 1 162 ? 5.319 -10.462 18.052 1.00 89.56 162 PHE A O 1
ATOM 1302 N N . LYS A 1 163 ? 5.102 -8.524 16.939 1.00 93.44 163 LYS A N 1
ATOM 1303 C CA . LYS A 1 163 ? 3.784 -8.198 17.470 1.00 93.44 163 LYS A CA 1
ATOM 1304 C C . LYS A 1 163 ? 2.977 -7.416 16.439 1.00 93.44 163 LYS A C 1
ATOM 1306 O O . LYS A 1 163 ? 3.495 -6.509 15.789 1.00 93.44 163 LYS A O 1
ATOM 1311 N N . ILE A 1 164 ? 1.696 -7.751 16.319 1.00 94.56 164 ILE A N 1
ATOM 1312 C CA . ILE A 1 164 ? 0.760 -7.076 15.417 1.00 94.56 164 ILE A CA 1
ATOM 1313 C C . ILE A 1 164 ? -0.628 -6.979 16.065 1.00 94.56 164 ILE A C 1
ATOM 1315 O O . ILE A 1 164 ? -1.060 -7.907 16.753 1.00 94.56 164 ILE A O 1
ATOM 1319 N N . GLY A 1 165 ? -1.302 -5.846 15.875 1.00 95.81 165 GLY A N 1
ATOM 1320 C CA . GLY A 1 165 ? -2.725 -5.658 16.157 1.00 95.81 165 GLY A CA 1
ATOM 1321 C C . GLY A 1 165 ? -3.604 -6.028 14.961 1.00 95.81 165 GLY A C 1
ATOM 1322 O O . GLY A 1 165 ? -3.230 -6.860 14.130 1.00 95.81 165 GLY A O 1
ATOM 1323 N N . LEU A 1 166 ? -4.763 -5.385 14.828 1.00 95.94 166 LEU A N 1
ATOM 1324 C CA . LEU A 1 166 ? -5.596 -5.503 13.630 1.00 95.94 166 LEU A CA 1
ATOM 1325 C C . LEU A 1 166 ? -5.007 -4.620 12.523 1.00 95.94 166 LEU A C 1
ATOM 1327 O O . LEU A 1 166 ? -5.315 -3.435 12.426 1.00 95.94 166 LEU A O 1
ATOM 1331 N N . ALA A 1 167 ? -4.128 -5.219 11.714 1.00 95.06 167 ALA A N 1
ATOM 1332 C CA . ALA A 1 167 ? -3.398 -4.571 10.618 1.00 95.06 167 ALA A CA 1
ATOM 1333 C C . ALA A 1 167 ? -2.440 -3.435 11.039 1.00 95.06 167 ALA A C 1
ATOM 1335 O O . ALA A 1 167 ? -2.046 -2.626 10.208 1.00 95.06 167 ALA A O 1
ATOM 1336 N N . TRP A 1 168 ? -2.015 -3.398 12.305 1.00 97.44 168 TRP A N 1
ATOM 1337 C CA . TRP A 1 168 ? -0.986 -2.477 12.796 1.00 97.44 168 TRP A CA 1
ATOM 1338 C C . TRP A 1 168 ? 0.214 -3.238 13.352 1.00 97.44 168 TRP A C 1
ATOM 1340 O O . TRP A 1 168 ? 0.076 -4.009 14.301 1.00 97.44 168 TRP A O 1
ATOM 1350 N N . HIS A 1 169 ? 1.402 -3.017 12.796 1.00 95.56 169 HIS A N 1
ATOM 1351 C CA . HIS A 1 169 ? 2.647 -3.590 13.303 1.00 95.56 169 HIS A CA 1
ATOM 1352 C C . HIS A 1 169 ? 3.169 -2.812 14.501 1.00 95.56 169 HIS A C 1
ATOM 1354 O O . HIS A 1 169 ? 2.960 -1.605 14.631 1.00 95.56 169 HIS A O 1
ATOM 1360 N N . TYR A 1 170 ? 3.900 -3.519 15.356 1.00 94.31 170 TYR A N 1
ATOM 1361 C CA . TYR A 1 170 ? 4.650 -2.932 16.452 1.00 94.31 170 TYR A CA 1
ATOM 1362 C C . TYR A 1 170 ? 6.149 -2.984 16.169 1.00 94.31 170 TYR A C 1
ATOM 1364 O O . TYR A 1 170 ? 6.662 -3.997 15.705 1.00 94.31 170 TYR A O 1
ATOM 1372 N N . GLU A 1 171 ? 6.851 -1.901 16.490 1.00 88.75 171 GLU A N 1
ATOM 1373 C CA . GLU A 1 171 ? 8.312 -1.794 16.408 1.00 88.75 171 GLU A CA 1
ATOM 1374 C C . GLU A 1 171 ? 8.865 -1.121 17.672 1.00 88.75 171 GLU A C 1
ATOM 1376 O O . GLU A 1 171 ? 8.109 -0.564 18.477 1.00 88.75 171 GLU A O 1
ATOM 1381 N N . ASN A 1 172 ? 10.184 -1.191 17.870 1.00 78.62 172 ASN A N 1
ATOM 1382 C CA . ASN A 1 172 ? 10.892 -0.574 18.991 1.00 78.62 172 ASN A CA 1
ATOM 1383 C C . ASN A 1 172 ? 10.304 -1.011 20.344 1.00 78.62 172 ASN A C 1
ATOM 1385 O O . ASN A 1 172 ? 9.844 -0.195 21.140 1.00 78.62 172 ASN A O 1
ATOM 1389 N N . LYS A 1 173 ? 10.238 -2.333 20.564 1.00 75.06 173 LYS A N 1
ATOM 1390 C CA . LYS A 1 173 ? 9.661 -2.956 21.777 1.00 75.06 173 LYS A CA 1
ATOM 1391 C C . LYS A 1 173 ? 8.209 -2.539 22.059 1.00 75.06 173 LYS A C 1
ATOM 1393 O O . LYS A 1 173 ? 7.739 -2.590 23.193 1.00 75.06 173 LYS A O 1
ATOM 1398 N N . GLY A 1 174 ? 7.486 -2.164 21.008 1.00 76.06 174 GLY A N 1
ATOM 1399 C CA . GLY A 1 174 ? 6.077 -1.814 21.068 1.00 76.06 174 GLY A CA 1
ATOM 1400 C C . GLY A 1 174 ? 5.789 -0.333 21.305 1.00 76.06 174 GLY A C 1
ATOM 1401 O O . GLY A 1 174 ? 4.632 0.007 21.547 1.00 76.06 174 GLY A O 1
ATOM 1402 N N . ASP A 1 175 ? 6.799 0.536 21.229 1.00 85.50 175 ASP A N 1
ATOM 1403 C CA . ASP A 1 175 ? 6.608 1.983 21.350 1.00 85.50 175 ASP A CA 1
ATOM 1404 C C . ASP A 1 175 ? 6.061 2.620 20.066 1.00 85.50 175 ASP A C 1
ATOM 1406 O O . ASP A 1 175 ? 5.394 3.653 20.141 1.00 85.50 175 ASP A O 1
ATOM 1410 N N . VAL A 1 176 ? 6.305 2.003 18.904 1.00 93.62 176 VAL A N 1
ATOM 1411 C CA . VAL A 1 176 ? 5.819 2.483 17.604 1.00 93.62 176 VAL A CA 1
ATOM 1412 C C . VAL A 1 176 ? 4.748 1.541 17.068 1.00 93.62 176 VAL A C 1
ATOM 1414 O O . VAL A 1 176 ? 4.996 0.345 16.928 1.00 93.62 176 VAL A O 1
ATOM 1417 N N . ILE A 1 177 ? 3.586 2.099 16.727 1.00 96.81 177 ILE A N 1
ATOM 1418 C CA . ILE A 1 177 ? 2.494 1.427 16.014 1.00 96.81 177 ILE A CA 1
ATOM 1419 C C . ILE A 1 177 ? 2.492 1.957 14.584 1.00 96.81 177 ILE A C 1
ATOM 1421 O O . ILE A 1 177 ? 2.447 3.172 14.384 1.00 96.81 177 ILE A O 1
ATOM 1425 N N . TRP A 1 178 ? 2.598 1.083 13.587 1.00 97.25 178 TRP A N 1
ATOM 1426 C CA . TRP A 1 178 ? 2.839 1.515 12.211 1.00 97.25 178 TRP A CA 1
ATOM 1427 C C . TRP A 1 178 ? 2.356 0.516 11.162 1.00 97.25 178 TRP A C 1
ATOM 1429 O O . TRP A 1 178 ? 2.070 -0.641 11.460 1.00 97.25 178 TRP A O 1
ATOM 1439 N N . HIS A 1 179 ? 2.281 0.981 9.920 1.00 97.44 179 HIS A N 1
ATOM 1440 C CA . HIS A 1 179 ? 2.136 0.145 8.737 1.00 97.44 179 HIS A CA 1
ATOM 1441 C C . HIS A 1 179 ? 2.788 0.842 7.535 1.00 97.44 179 HIS A C 1
ATOM 1443 O O . HIS A 1 179 ? 2.868 2.075 7.480 1.00 97.44 179 HIS A O 1
ATOM 1449 N N . ASN A 1 180 ? 3.249 0.065 6.559 1.00 95.75 180 ASN A N 1
ATOM 1450 C CA . ASN A 1 180 ? 3.753 0.571 5.283 1.00 95.75 180 ASN A CA 1
ATOM 1451 C C . ASN A 1 180 ? 2.922 0.059 4.101 1.00 95.75 180 ASN A C 1
ATOM 1453 O O . ASN A 1 180 ? 2.037 -0.780 4.246 1.00 95.75 180 ASN A O 1
ATOM 1457 N N . GLY A 1 181 ? 3.188 0.585 2.915 1.00 94.38 181 GLY A N 1
ATOM 1458 C CA . GLY A 1 181 ? 2.522 0.155 1.695 1.00 94.38 181 GLY A CA 1
ATOM 1459 C C . GLY A 1 181 ? 3.424 0.339 0.491 1.00 94.38 181 GLY A C 1
ATOM 1460 O O . GLY A 1 181 ? 4.294 1.208 0.483 1.00 94.38 181 GLY A O 1
ATOM 1461 N N . ARG A 1 182 ? 3.217 -0.495 -0.529 1.00 92.75 182 ARG A N 1
ATOM 1462 C CA . ARG A 1 182 ? 3.917 -0.374 -1.806 1.00 92.75 182 ARG A CA 1
ATOM 1463 C C . ARG A 1 182 ? 3.045 -0.862 -2.955 1.00 92.75 182 ARG A C 1
ATOM 1465 O O . ARG A 1 182 ? 2.443 -1.930 -2.856 1.00 92.75 182 ARG A O 1
ATOM 1472 N N . THR A 1 183 ? 3.033 -0.104 -4.042 1.00 91.75 183 THR A N 1
ATOM 1473 C CA . THR A 1 183 ? 2.467 -0.498 -5.343 1.00 91.75 183 THR A CA 1
ATOM 1474 C C . THR A 1 183 ? 3.550 -0.398 -6.420 1.00 91.75 183 THR A C 1
ATOM 1476 O O . THR A 1 183 ? 4.724 -0.212 -6.093 1.00 91.75 183 THR A O 1
ATOM 1479 N N . GLY A 1 184 ? 3.187 -0.525 -7.700 1.00 85.94 184 GLY A N 1
ATOM 1480 C CA . GLY A 1 184 ? 4.142 -0.490 -8.812 1.00 85.94 184 GLY A CA 1
ATOM 1481 C C . GLY A 1 184 ? 4.969 0.795 -8.908 1.00 85.94 184 GLY A C 1
ATOM 1482 O O . GLY A 1 184 ? 6.076 0.749 -9.430 1.00 85.94 184 GLY A O 1
ATOM 1483 N N . GLY A 1 185 ? 4.470 1.917 -8.374 1.00 92.62 185 GLY A N 1
ATOM 1484 C CA . GLY A 1 185 ? 5.125 3.226 -8.487 1.00 92.62 185 GLY A CA 1
ATOM 1485 C C . GLY A 1 185 ? 5.068 4.098 -7.237 1.00 92.62 185 GLY A C 1
ATOM 1486 O O . GLY A 1 185 ? 5.302 5.299 -7.336 1.00 92.62 185 GLY A O 1
ATOM 1487 N N . TYR A 1 186 ? 4.701 3.539 -6.081 1.00 95.69 186 TYR A N 1
ATOM 1488 C CA . TYR A 1 186 ? 4.515 4.304 -4.845 1.00 95.69 186 TYR A CA 1
ATOM 1489 C C . TYR A 1 186 ? 4.944 3.499 -3.627 1.00 95.69 186 TYR A C 1
ATOM 1491 O O . TYR A 1 186 ? 4.799 2.275 -3.593 1.00 95.69 186 TYR A O 1
ATOM 1499 N N . SER A 1 187 ? 5.387 4.214 -2.600 1.00 95.88 187 SER A N 1
ATOM 1500 C CA . SER A 1 187 ? 5.790 3.675 -1.307 1.00 95.88 187 SER A CA 1
ATOM 1501 C C . SER A 1 187 ? 5.298 4.610 -0.209 1.00 95.88 187 SER A C 1
ATOM 1503 O O . SER A 1 187 ? 5.363 5.841 -0.342 1.00 95.88 187 SER A O 1
ATOM 1505 N N . SER A 1 188 ? 4.751 4.035 0.856 1.00 97.38 188 SER A N 1
ATOM 1506 C CA . SER A 1 188 ? 4.111 4.776 1.936 1.00 97.38 188 SER A CA 1
ATOM 1507 C C . SER A 1 188 ? 4.459 4.225 3.311 1.00 97.38 188 SER A C 1
ATOM 1509 O O . SER A 1 188 ? 4.748 3.042 3.489 1.00 97.38 188 SER A O 1
ATOM 1511 N N . PHE A 1 189 ? 4.386 5.106 4.302 1.00 97.88 189 PHE A N 1
ATOM 1512 C CA . PHE A 1 189 ? 4.479 4.779 5.715 1.00 97.88 189 PHE A CA 1
ATOM 1513 C C . PHE A 1 189 ? 3.499 5.637 6.505 1.00 97.88 189 PHE A C 1
ATOM 1515 O O . PHE A 1 189 ? 3.382 6.844 6.272 1.00 97.88 189 PHE A O 1
ATOM 1522 N N . ALA A 1 190 ? 2.843 5.026 7.483 1.00 98.31 190 ALA A N 1
ATOM 1523 C CA . ALA A 1 190 ? 2.095 5.725 8.509 1.00 98.31 190 ALA A CA 1
ATOM 1524 C C . ALA A 1 190 ? 2.389 5.075 9.862 1.00 98.31 190 ALA A C 1
ATOM 1526 O O . ALA A 1 190 ? 2.271 3.861 10.013 1.00 98.31 190 ALA A O 1
ATOM 1527 N N . GLY A 1 191 ? 2.771 5.873 10.853 1.00 97.19 191 GLY A N 1
ATOM 1528 C CA . GLY A 1 191 ? 3.087 5.347 12.174 1.00 97.19 191 GLY A CA 1
ATOM 1529 C C . GLY A 1 191 ? 3.087 6.410 13.253 1.00 97.19 191 GLY A C 1
ATOM 1530 O O . GLY A 1 191 ? 3.172 7.606 12.974 1.00 97.19 191 GLY A O 1
ATOM 1531 N N . PHE A 1 192 ? 2.948 5.972 14.496 1.00 97.00 192 PHE A N 1
ATOM 1532 C CA . PHE A 1 192 ? 2.815 6.855 15.642 1.00 97.00 192 PHE A CA 1
ATOM 1533 C C . PHE A 1 192 ? 3.258 6.202 16.947 1.00 97.00 192 PHE A C 1
ATOM 1535 O O . PHE A 1 192 ? 3.352 4.982 17.067 1.00 97.00 192 PHE A O 1
ATOM 1542 N N . MET A 1 193 ? 3.510 7.052 17.938 1.00 94.75 193 MET A N 1
ATOM 1543 C CA . MET A 1 193 ? 3.862 6.688 19.303 1.00 94.75 193 MET A CA 1
ATOM 1544 C C . MET A 1 193 ? 2.822 7.285 20.260 1.00 94.75 193 MET A C 1
ATOM 1546 O O . MET A 1 193 ? 2.904 8.475 20.582 1.00 94.75 193 MET A O 1
ATOM 1550 N N . PRO A 1 194 ? 1.852 6.489 20.749 1.00 88.25 194 PRO A N 1
ATOM 1551 C CA . PRO A 1 194 ? 0.770 6.994 21.601 1.00 88.25 194 PRO A CA 1
ATOM 1552 C C . PRO A 1 194 ? 1.263 7.718 22.860 1.00 88.25 194 PRO A C 1
ATOM 1554 O O . PRO A 1 194 ? 0.683 8.713 23.275 1.00 88.25 194 PRO A O 1
ATOM 1557 N N . LYS A 1 195 ? 2.373 7.256 23.451 1.00 88.94 195 LYS A N 1
ATOM 1558 C CA . LYS A 1 195 ? 2.924 7.816 24.698 1.00 88.94 195 LYS A CA 1
ATOM 1559 C C . LYS A 1 195 ? 3.430 9.253 24.553 1.00 88.94 195 LYS A C 1
ATOM 1561 O O . LYS A 1 195 ? 3.426 9.997 25.526 1.00 88.94 195 LYS A O 1
ATOM 1566 N N . THR A 1 196 ? 3.907 9.625 23.367 1.00 91.06 196 THR A N 1
ATOM 1567 C CA . THR A 1 196 ? 4.541 10.929 23.112 1.00 91.06 196 THR A CA 1
ATOM 1568 C C . THR A 1 196 ? 3.734 11.804 22.159 1.00 91.06 196 THR A C 1
ATOM 1570 O O . THR A 1 196 ? 4.129 12.938 21.910 1.00 91.06 196 THR A O 1
ATOM 1573 N N . ASN A 1 197 ? 2.600 11.307 21.648 1.00 92.62 197 ASN A N 1
ATOM 1574 C CA . ASN A 1 197 ? 1.759 11.976 20.649 1.00 92.62 197 ASN A CA 1
ATOM 1575 C C . ASN A 1 197 ? 2.508 12.366 19.361 1.00 92.62 197 ASN A C 1
ATOM 1577 O O . ASN A 1 197 ? 2.104 13.289 18.651 1.00 92.62 197 ASN A O 1
ATOM 1581 N N . ASN A 1 198 ? 3.582 11.643 19.043 1.00 94.00 198 ASN A N 1
ATOM 1582 C CA . ASN A 1 198 ? 4.340 11.829 17.814 1.00 94.00 198 ASN A CA 1
ATOM 1583 C C . ASN A 1 198 ? 3.808 10.884 16.737 1.00 94.00 198 ASN A C 1
ATOM 1585 O O . ASN A 1 198 ? 3.717 9.678 16.957 1.00 94.00 198 ASN A O 1
ATOM 1589 N N . GLY A 1 199 ? 3.495 11.427 15.563 1.00 95.81 199 GLY A N 1
ATOM 1590 C CA . GLY A 1 199 ? 3.018 10.669 14.411 1.00 95.81 199 GLY A CA 1
ATOM 1591 C C . GLY A 1 199 ? 3.691 11.135 13.129 1.00 95.81 199 GLY A C 1
ATOM 1592 O O . GLY A 1 199 ? 3.997 12.317 12.975 1.00 95.81 19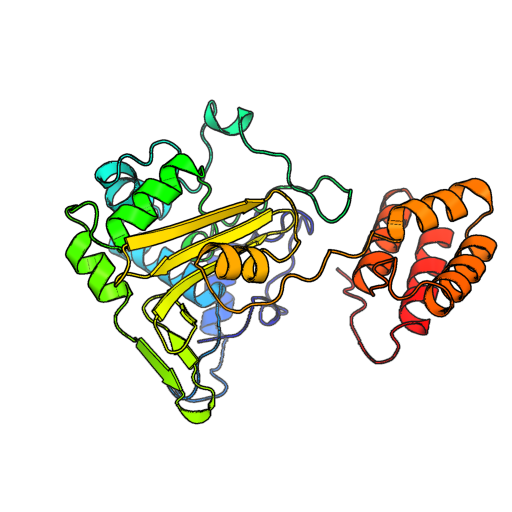9 GLY A O 1
ATOM 1593 N N . VAL A 1 200 ? 3.914 10.203 12.209 1.00 96.94 200 VAL A N 1
ATOM 1594 C CA . VAL A 1 200 ? 4.572 10.424 10.922 1.00 96.94 200 VAL A CA 1
ATOM 1595 C C . VAL A 1 200 ? 3.756 9.764 9.823 1.00 96.94 200 VAL A C 1
ATOM 1597 O O . VAL A 1 200 ? 3.314 8.623 9.949 1.00 96.94 200 VAL A O 1
ATOM 1600 N N . VAL A 1 201 ? 3.592 10.496 8.724 1.00 98.31 201 VAL A N 1
ATOM 1601 C CA . VAL A 1 201 ? 3.097 9.980 7.450 1.00 98.31 201 VAL A CA 1
ATOM 1602 C C . VAL A 1 201 ? 4.108 10.369 6.384 1.00 98.31 201 VAL A C 1
ATOM 1604 O O . VAL A 1 201 ? 4.449 11.545 6.263 1.00 98.31 201 VAL A O 1
ATOM 1607 N N . VAL A 1 202 ? 4.562 9.395 5.602 1.00 97.81 202 VAL A N 1
ATOM 1608 C CA . VAL A 1 202 ? 5.439 9.607 4.448 1.00 97.81 202 VAL A CA 1
ATOM 1609 C C . VAL A 1 202 ? 4.786 8.954 3.240 1.00 97.81 202 VAL A C 1
ATOM 1611 O O . VAL A 1 202 ? 4.482 7.766 3.273 1.00 97.81 202 VAL A O 1
ATOM 1614 N N . LE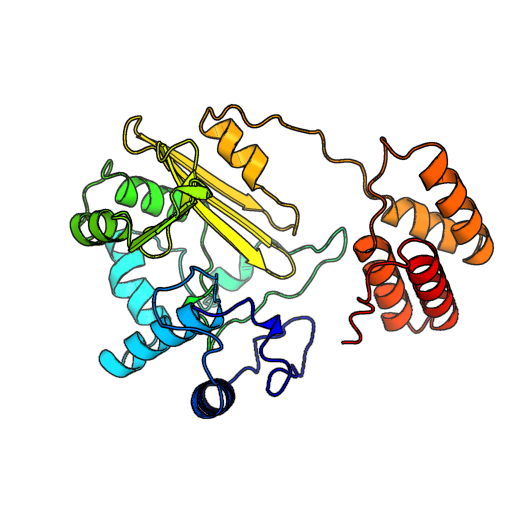U A 1 203 ? 4.560 9.731 2.182 1.00 97.44 203 LEU A N 1
ATOM 1615 C CA . LEU A 1 203 ? 4.032 9.257 0.904 1.00 97.44 203 LEU A CA 1
ATOM 1616 C C . LEU A 1 203 ? 5.031 9.628 -0.189 1.00 97.44 203 LEU A C 1
ATOM 1618 O O . LEU A 1 203 ? 5.443 10.784 -0.274 1.00 97.44 203 LEU A O 1
ATOM 1622 N N . THR A 1 204 ? 5.403 8.664 -1.023 1.00 96.31 204 THR A N 1
ATOM 1623 C CA . THR A 1 204 ? 6.306 8.883 -2.156 1.00 96.31 204 THR A CA 1
ATOM 1624 C C . THR A 1 204 ? 5.732 8.264 -3.419 1.00 96.31 204 THR A C 1
ATOM 1626 O O . THR A 1 204 ? 5.011 7.267 -3.370 1.00 96.31 204 THR A O 1
ATOM 1629 N N . ASN A 1 205 ? 6.064 8.860 -4.556 1.00 95.88 205 ASN A N 1
ATOM 1630 C CA . ASN A 1 205 ? 5.731 8.368 -5.887 1.00 95.88 205 ASN A CA 1
ATOM 1631 C C . ASN A 1 205 ? 6.895 7.581 -6.512 1.00 95.88 205 ASN A C 1
ATOM 1633 O O . ASN A 1 205 ? 7.149 7.682 -7.708 1.00 95.88 205 ASN A O 1
ATOM 1637 N N . GLY A 1 206 ? 7.612 6.832 -5.676 1.00 92.12 206 GLY A N 1
ATOM 1638 C CA . GLY A 1 206 ? 8.643 5.884 -6.073 1.00 92.12 206 GLY A CA 1
ATOM 1639 C C . GLY A 1 206 ? 8.495 4.581 -5.291 1.00 92.12 206 GLY A C 1
ATOM 1640 O O . GLY A 1 206 ? 7.752 4.516 -4.314 1.00 92.12 206 GLY A O 1
ATOM 1641 N N . THR A 1 207 ? 9.214 3.539 -5.694 1.00 86.25 207 THR A N 1
ATOM 1642 C CA . THR A 1 207 ? 9.139 2.202 -5.074 1.00 86.25 207 THR A CA 1
ATOM 1643 C C . THR A 1 207 ? 10.129 1.974 -3.928 1.00 86.25 207 THR A C 1
ATOM 1645 O O . THR A 1 207 ? 10.112 0.907 -3.305 1.00 86.25 207 THR A O 1
ATOM 1648 N N . GLU A 1 208 ? 10.984 2.959 -3.639 1.00 86.19 208 GLU A N 1
ATOM 1649 C CA . GLU A 1 208 ? 12.008 2.873 -2.596 1.00 86.19 208 GLU A CA 1
ATOM 1650 C C . GLU A 1 208 ? 11.383 2.767 -1.197 1.00 86.19 208 GLU A C 1
ATOM 1652 O O . GLU A 1 208 ? 10.349 3.371 -0.896 1.00 86.19 208 GLU A O 1
ATOM 1657 N N . ASP A 1 209 ? 12.005 1.977 -0.321 1.00 86.62 209 ASP A N 1
ATOM 1658 C CA . ASP A 1 209 ? 11.526 1.825 1.052 1.00 86.62 209 ASP A CA 1
ATOM 1659 C C . ASP A 1 209 ? 11.706 3.129 1.840 1.00 86.62 209 ASP A C 1
ATOM 1661 O O . ASP A 1 209 ? 12.784 3.725 1.869 1.00 86.62 209 ASP A O 1
ATOM 1665 N N . VAL A 1 210 ? 10.636 3.562 2.507 1.00 91.81 210 VAL A N 1
ATOM 1666 C CA . VAL A 1 210 ? 10.621 4.785 3.324 1.00 91.81 210 VAL A CA 1
ATOM 1667 C C . VAL A 1 210 ? 10.592 4.492 4.825 1.00 91.81 210 VAL A C 1
ATOM 1669 O O . VAL A 1 210 ? 10.480 5.418 5.633 1.00 91.81 210 VAL A O 1
ATOM 1672 N N . GLY A 1 211 ? 10.697 3.223 5.229 1.00 91.12 211 GLY A N 1
ATOM 1673 C CA . GLY A 1 211 ? 10.585 2.791 6.619 1.00 91.12 211 GLY A CA 1
ATOM 1674 C C . GLY A 1 211 ? 11.705 3.357 7.484 1.00 91.12 211 GLY A C 1
ATOM 1675 O O . GLY A 1 211 ? 11.434 4.006 8.493 1.00 91.12 211 GLY A O 1
ATOM 1676 N N . ALA A 1 212 ? 12.964 3.200 7.061 1.00 88.94 212 ALA A N 1
ATOM 1677 C CA . ALA A 1 212 ? 14.117 3.686 7.828 1.00 88.94 212 ALA A CA 1
ATOM 1678 C C . ALA A 1 212 ? 14.066 5.204 8.080 1.00 88.94 212 ALA A C 1
ATOM 1680 O O . ALA A 1 212 ? 14.263 5.655 9.212 1.00 88.94 212 ALA A O 1
ATOM 1681 N N . LEU A 1 213 ? 13.725 5.980 7.044 1.00 91.19 213 LEU A N 1
ATOM 1682 C CA . LEU A 1 213 ? 13.499 7.422 7.152 1.00 91.19 213 LEU A CA 1
ATOM 1683 C C . LEU A 1 213 ? 12.377 7.734 8.149 1.00 91.19 213 LEU A C 1
ATOM 1685 O O . LEU A 1 213 ? 12.540 8.586 9.021 1.00 91.19 213 LEU A O 1
ATOM 1689 N N . SER A 1 214 ? 11.257 7.024 8.052 1.00 93.69 214 SER A N 1
ATOM 1690 C CA . SER A 1 214 ? 10.078 7.284 8.879 1.00 93.69 214 SER A CA 1
ATOM 1691 C C . SER A 1 214 ? 10.310 6.965 10.356 1.00 93.69 214 SER A C 1
ATOM 1693 O O . SER A 1 214 ? 9.977 7.778 11.220 1.00 93.69 214 SER A O 1
ATOM 1695 N N . PHE A 1 215 ? 10.960 5.838 10.665 1.00 92.25 215 PHE A N 1
ATOM 1696 C CA . PHE A 1 215 ? 11.350 5.506 12.038 1.00 92.25 215 PHE A CA 1
ATOM 1697 C C . PHE A 1 215 ? 12.342 6.513 12.610 1.00 92.25 215 PHE A C 1
ATOM 1699 O O . PHE A 1 215 ? 12.257 6.853 13.790 1.00 92.25 215 PHE A O 1
ATOM 1706 N N . ARG A 1 216 ? 13.251 7.042 11.783 1.00 89.62 216 ARG A N 1
ATOM 1707 C CA . ARG A 1 216 ? 14.174 8.090 12.218 1.00 89.62 216 ARG A CA 1
ATOM 1708 C C . ARG A 1 216 ? 13.451 9.391 12.567 1.00 89.62 216 ARG A C 1
ATOM 1710 O O . ARG A 1 216 ? 13.788 9.997 13.580 1.00 89.62 216 ARG A O 1
ATOM 1717 N N . ILE A 1 217 ? 12.455 9.805 11.778 1.00 91.25 217 ILE A N 1
ATOM 1718 C CA . ILE A 1 217 ? 11.632 10.996 12.071 1.00 91.25 217 ILE A CA 1
ATOM 1719 C C . ILE A 1 217 ? 10.845 10.804 13.376 1.00 91.25 217 ILE A C 1
ATOM 1721 O O . ILE A 1 217 ? 10.725 11.740 14.162 1.00 91.25 217 ILE A O 1
ATOM 1725 N N . LEU A 1 218 ? 10.388 9.581 13.661 1.00 91.06 218 LEU A N 1
ATOM 1726 C CA . LEU A 1 218 ? 9.778 9.217 14.946 1.00 91.06 218 LEU A CA 1
ATOM 1727 C C . LEU A 1 218 ? 10.785 9.173 16.117 1.00 91.06 218 LEU A C 1
ATOM 1729 O O . LEU A 1 218 ? 10.417 8.783 17.217 1.00 91.06 218 LEU A O 1
ATOM 1733 N N . GLY A 1 219 ? 12.045 9.575 15.928 1.00 85.56 219 GLY A N 1
ATOM 1734 C CA . GLY A 1 219 ? 13.062 9.582 16.984 1.00 85.56 219 GLY A CA 1
ATOM 1735 C C . GLY A 1 219 ? 13.698 8.215 17.246 1.00 85.56 219 GLY A C 1
ATOM 1736 O O . GLY A 1 219 ? 14.415 8.050 18.231 1.00 85.56 219 GLY A O 1
ATOM 1737 N N . GLY A 1 220 ? 13.461 7.238 16.367 1.00 81.38 220 GLY A N 1
ATOM 1738 C CA . GLY A 1 220 ? 14.062 5.914 16.445 1.00 81.38 220 GLY A CA 1
ATOM 1739 C C . GLY A 1 220 ? 15.582 5.924 16.209 1.00 81.38 220 GLY A C 1
ATOM 1740 O O . GLY A 1 220 ? 16.135 6.846 15.587 1.00 81.38 220 GLY A O 1
ATOM 1741 N N . PRO A 1 221 ? 16.285 4.873 16.672 1.00 79.62 221 PRO A N 1
ATOM 1742 C CA . PRO A 1 221 ? 17.733 4.744 16.518 1.00 79.62 221 PRO A CA 1
ATOM 1743 C C . PRO A 1 221 ? 18.154 4.303 15.109 1.00 79.62 221 PRO A C 1
ATOM 1745 O O . PRO A 1 221 ? 19.348 4.143 14.864 1.00 79.62 221 PRO A O 1
ATOM 1748 N N . THR A 1 222 ? 17.203 4.081 14.194 1.00 78.19 222 THR A N 1
ATOM 1749 C CA . THR A 1 222 ? 17.463 3.547 12.856 1.00 78.19 222 THR A CA 1
ATOM 1750 C C . THR A 1 222 ? 18.485 4.413 12.112 1.00 78.19 222 THR A C 1
ATOM 1752 O O . THR A 1 222 ? 18.226 5.602 11.892 1.00 78.19 222 THR A O 1
ATOM 1755 N N . PRO A 1 223 ? 19.650 3.858 11.729 1.00 78.19 223 PRO A N 1
ATOM 1756 C CA . PRO A 1 223 ? 20.651 4.610 10.992 1.00 78.19 223 PRO A CA 1
ATOM 1757 C C . PRO A 1 223 ? 20.123 4.940 9.595 1.00 78.19 223 PRO A C 1
ATOM 1759 O O . PRO A 1 223 ? 19.546 4.091 8.916 1.00 78.19 223 PRO A O 1
ATOM 1762 N N . LEU A 1 224 ? 20.339 6.180 9.156 1.00 80.81 224 LEU A N 1
ATOM 1763 C CA . LEU A 1 224 ? 20.080 6.566 7.774 1.00 80.81 224 LEU A CA 1
ATOM 1764 C C . LEU A 1 224 ? 21.313 6.242 6.940 1.00 80.81 224 LEU A C 1
ATOM 1766 O O . LEU A 1 224 ? 22.400 6.751 7.208 1.00 80.81 224 LEU A O 1
ATOM 1770 N N . VAL A 1 225 ? 21.126 5.413 5.921 1.00 77.62 225 VAL A N 1
ATOM 1771 C CA . VAL A 1 225 ? 22.132 5.175 4.887 1.00 77.62 225 VAL A CA 1
ATOM 1772 C C . VAL A 1 225 ? 21.760 6.042 3.693 1.00 77.62 225 VAL A C 1
ATOM 1774 O O . VAL A 1 225 ? 20.609 6.027 3.254 1.00 77.62 225 VAL A O 1
ATOM 1777 N N . ALA A 1 226 ? 22.711 6.826 3.186 1.00 77.44 226 ALA A N 1
ATOM 1778 C CA . ALA A 1 226 ? 22.477 7.606 1.979 1.00 77.44 226 ALA A CA 1
ATOM 1779 C C . ALA A 1 226 ? 22.164 6.649 0.812 1.00 77.44 226 ALA A C 1
ATOM 1781 O O . ALA A 1 226 ? 22.897 5.673 0.623 1.00 77.44 226 ALA A O 1
ATOM 1782 N N . PRO A 1 227 ? 21.093 6.888 0.035 1.00 75.81 227 PRO A N 1
ATOM 1783 C CA . PRO A 1 227 ? 20.779 6.031 -1.097 1.00 75.81 227 PRO A CA 1
ATOM 1784 C C . PRO A 1 227 ? 21.908 6.104 -2.132 1.00 75.81 227 PRO A C 1
ATOM 1786 O O . PRO A 1 227 ? 22.343 7.193 -2.515 1.00 75.81 227 PRO A O 1
ATOM 1789 N N . LYS A 1 228 ? 22.376 4.939 -2.598 1.00 83.56 228 LYS A N 1
ATOM 1790 C CA . LYS A 1 228 ? 23.329 4.858 -3.713 1.00 83.56 228 LYS A CA 1
ATOM 1791 C C . LYS A 1 228 ? 22.648 5.326 -5.000 1.00 83.56 228 LYS A C 1
ATOM 1793 O O . LYS A 1 228 ? 21.450 5.109 -5.189 1.00 83.56 228 LYS A O 1
ATOM 1798 N N . LYS A 1 229 ? 23.401 5.945 -5.911 1.00 84.62 229 LYS A N 1
ATOM 1799 C CA . LYS A 1 229 ? 22.850 6.401 -7.199 1.00 84.62 229 LYS A CA 1
ATOM 1800 C C . LYS A 1 229 ? 22.467 5.195 -8.058 1.00 84.62 229 LYS A C 1
ATOM 1802 O O . LYS A 1 229 ? 23.174 4.194 -8.064 1.00 84.62 229 LYS A O 1
ATOM 1807 N N . SER A 1 230 ? 21.378 5.270 -8.820 1.00 84.56 230 SER A N 1
ATOM 1808 C CA . SER A 1 230 ? 21.066 4.200 -9.777 1.00 84.56 230 SER A CA 1
ATOM 1809 C C . SER A 1 230 ? 22.155 4.115 -10.851 1.00 84.56 230 SER A C 1
ATOM 1811 O O . SER A 1 230 ? 22.546 5.137 -11.414 1.00 84.56 230 SER A O 1
ATOM 1813 N N . ILE A 1 231 ? 22.630 2.901 -11.147 1.00 89.75 231 ILE A N 1
ATOM 1814 C CA . ILE A 1 231 ? 23.552 2.654 -12.267 1.00 89.75 231 ILE A CA 1
ATOM 1815 C C . ILE A 1 231 ? 22.829 2.679 -13.624 1.00 89.75 231 ILE A C 1
ATOM 1817 O O . ILE A 1 231 ? 23.470 2.856 -14.658 1.00 89.75 231 ILE A O 1
ATOM 1821 N N . LEU A 1 232 ? 21.495 2.537 -13.626 1.00 87.56 232 LEU A N 1
ATOM 1822 C CA . LEU A 1 232 ? 20.673 2.402 -14.833 1.00 87.56 232 LEU A CA 1
ATOM 1823 C C . LEU A 1 232 ? 20.913 3.520 -15.861 1.00 87.56 232 LEU A C 1
ATOM 1825 O O . LEU A 1 232 ? 21.198 3.180 -17.004 1.00 87.56 232 LEU A O 1
ATOM 1829 N N . PRO A 1 233 ? 20.899 4.821 -15.501 1.00 87.75 233 PRO A N 1
ATOM 1830 C CA . PRO A 1 233 ? 21.020 5.893 -16.495 1.00 87.75 233 PRO A CA 1
ATOM 1831 C C . PRO A 1 233 ? 22.405 5.931 -17.145 1.00 87.75 233 PRO A C 1
ATOM 1833 O O . PRO A 1 233 ? 22.553 6.311 -18.303 1.00 87.75 233 PRO A O 1
ATOM 1836 N N . LEU A 1 234 ? 23.438 5.534 -16.394 1.00 91.50 234 LEU A N 1
ATOM 1837 C CA . LEU A 1 234 ? 24.797 5.431 -16.916 1.00 91.50 234 LEU A CA 1
ATOM 1838 C C . LEU A 1 234 ? 24.928 4.230 -17.851 1.00 91.50 234 LEU A C 1
ATOM 1840 O O . LEU A 1 234 ? 25.521 4.359 -18.917 1.00 91.50 234 LEU A O 1
ATOM 1844 N N . LEU A 1 235 ? 24.333 3.094 -17.478 1.00 93.06 235 LEU A N 1
ATOM 1845 C CA . LEU A 1 235 ? 24.318 1.900 -18.314 1.00 93.06 235 LEU A CA 1
ATOM 1846 C C . LEU A 1 235 ? 23.551 2.135 -19.622 1.00 93.06 235 LEU A C 1
ATOM 1848 O O . LEU A 1 235 ? 24.042 1.781 -20.687 1.00 93.06 235 LEU A O 1
ATOM 1852 N N . GLU A 1 236 ? 22.382 2.769 -19.559 1.00 90.88 236 GLU A N 1
ATOM 1853 C CA . GLU A 1 236 ? 21.587 3.126 -20.736 1.00 90.88 236 GLU A CA 1
ATOM 1854 C C . GLU A 1 236 ? 22.345 4.085 -21.659 1.00 90.88 236 GLU A C 1
ATOM 1856 O O . GLU A 1 236 ? 22.432 3.852 -22.864 1.00 90.88 236 GLU A O 1
ATOM 1861 N N . LYS A 1 237 ? 22.972 5.125 -21.094 1.00 92.81 237 LYS A N 1
ATOM 1862 C CA . LYS A 1 237 ? 23.824 6.038 -21.860 1.00 92.81 237 LYS A CA 1
ATOM 1863 C C . LYS A 1 237 ? 24.970 5.299 -22.553 1.00 92.81 237 LYS A C 1
ATOM 1865 O O . LYS A 1 237 ? 25.267 5.596 -23.709 1.00 92.81 237 LYS A O 1
ATOM 1870 N N . GLU A 1 238 ? 25.606 4.358 -21.862 1.00 96.12 238 GLU A N 1
ATOM 1871 C CA . GLU A 1 238 ? 26.713 3.570 -22.406 1.00 96.12 238 GLU A CA 1
ATOM 1872 C C . GLU A 1 238 ? 26.250 2.659 -23.552 1.00 96.12 238 GLU A C 1
ATOM 1874 O O . GLU A 1 238 ? 26.919 2.595 -24.580 1.00 96.12 238 GLU A O 1
ATOM 1879 N N . ILE A 1 239 ? 25.072 2.031 -23.432 1.00 95.62 239 ILE A N 1
ATOM 1880 C CA . ILE A 1 239 ? 24.456 1.251 -24.520 1.00 95.62 239 ILE A CA 1
ATOM 1881 C C . ILE A 1 239 ? 24.206 2.145 -25.737 1.00 95.62 239 ILE A C 1
ATOM 1883 O O . ILE A 1 239 ? 24.630 1.805 -26.840 1.00 95.62 239 ILE A O 1
ATOM 1887 N N . ASN A 1 240 ? 23.584 3.307 -25.530 1.00 92.19 240 ASN A N 1
ATOM 1888 C CA . ASN A 1 240 ? 23.232 4.233 -26.607 1.00 92.19 240 ASN A CA 1
ATOM 1889 C C . ASN A 1 240 ? 24.456 4.855 -27.296 1.00 92.19 240 ASN A C 1
ATOM 1891 O O . ASN A 1 240 ? 24.380 5.226 -28.464 1.00 92.19 240 ASN A O 1
ATOM 1895 N N . THR A 1 241 ? 25.579 4.988 -26.584 1.00 96.56 241 THR A N 1
ATOM 1896 C CA . THR A 1 241 ? 26.792 5.630 -27.115 1.00 96.56 241 THR A CA 1
ATOM 1897 C C . THR A 1 241 ? 27.752 4.619 -27.740 1.00 96.56 241 THR A C 1
ATOM 1899 O O . THR A 1 241 ? 28.292 4.867 -28.815 1.00 96.56 241 THR A O 1
ATOM 1902 N N . ASN A 1 242 ? 27.973 3.486 -27.068 1.00 97.06 242 ASN A N 1
ATOM 1903 C CA . ASN A 1 242 ? 29.070 2.559 -27.364 1.00 97.06 242 ASN A CA 1
ATOM 1904 C C . ASN A 1 242 ? 28.596 1.125 -27.666 1.00 97.06 242 ASN A C 1
ATOM 1906 O O . ASN A 1 242 ? 29.413 0.252 -27.966 1.00 97.06 242 ASN A O 1
ATOM 1910 N N . GLY A 1 243 ? 27.288 0.866 -27.609 1.00 96.62 243 GLY A N 1
ATOM 1911 C CA . GLY A 1 243 ? 26.691 -0.439 -27.874 1.00 96.62 243 GLY A CA 1
ATOM 1912 C C . GLY A 1 243 ? 26.718 -1.395 -26.677 1.00 96.62 243 GLY A C 1
ATOM 1913 O O . GLY A 1 243 ? 27.485 -1.253 -25.720 1.00 96.62 243 GLY A O 1
ATOM 1914 N N . ILE A 1 244 ? 25.867 -2.423 -26.741 1.00 96.94 244 ILE A N 1
ATOM 1915 C CA . ILE A 1 244 ? 25.603 -3.333 -25.616 1.00 96.94 244 ILE A CA 1
ATOM 1916 C C . ILE A 1 244 ? 26.842 -4.108 -25.136 1.00 96.94 244 ILE A C 1
ATOM 1918 O O . ILE A 1 244 ? 27.039 -4.278 -23.933 1.00 96.94 244 ILE A O 1
ATOM 1922 N N . SER A 1 245 ? 27.737 -4.530 -26.035 1.00 96.81 245 SER A N 1
ATOM 1923 C CA . SER A 1 245 ? 28.949 -5.270 -25.649 1.00 96.81 245 SER A CA 1
ATOM 1924 C C . SER A 1 245 ? 29.932 -4.415 -24.835 1.00 96.81 245 SER A C 1
ATOM 1926 O O . SER A 1 245 ? 30.504 -4.895 -23.848 1.00 96.81 245 SER A O 1
ATOM 1928 N N . ALA A 1 246 ? 30.104 -3.142 -25.211 1.00 96.81 246 ALA A N 1
ATOM 1929 C CA . ALA A 1 246 ? 30.921 -2.192 -24.459 1.00 96.81 246 ALA A CA 1
ATOM 1930 C C . ALA A 1 246 ? 30.277 -1.891 -23.099 1.00 96.81 246 ALA A C 1
ATOM 1932 O O . ALA A 1 246 ? 30.943 -1.981 -22.066 1.00 96.81 246 ALA A O 1
ATOM 1933 N N . ALA A 1 247 ? 28.961 -1.674 -23.089 1.00 97.00 247 ALA A N 1
ATOM 1934 C CA . ALA A 1 247 ? 28.191 -1.412 -21.881 1.00 97.00 247 ALA A CA 1
ATOM 1935 C C . ALA A 1 247 ? 28.250 -2.553 -20.855 1.00 97.00 247 ALA A C 1
ATOM 1937 O O . ALA A 1 247 ? 28.423 -2.306 -19.663 1.00 97.00 247 ALA A O 1
ATOM 1938 N N . ILE A 1 248 ? 28.194 -3.812 -21.299 1.00 96.69 248 ILE A N 1
ATOM 1939 C CA . ILE A 1 248 ? 28.364 -4.986 -20.429 1.00 96.69 248 ILE A CA 1
ATOM 1940 C C . ILE A 1 248 ? 29.757 -5.009 -19.788 1.00 96.69 248 ILE A C 1
ATOM 1942 O O . ILE A 1 248 ? 29.893 -5.301 -18.595 1.00 96.69 248 ILE A O 1
ATOM 1946 N N . THR A 1 249 ? 30.796 -4.714 -20.572 1.00 97.00 249 THR A N 1
ATOM 1947 C CA . THR A 1 249 ? 32.179 -4.665 -20.078 1.00 97.00 249 THR A CA 1
ATOM 1948 C C . THR A 1 249 ? 32.339 -3.554 -19.044 1.00 97.00 249 THR A C 1
ATOM 1950 O O . THR A 1 249 ? 32.864 -3.786 -17.953 1.00 97.00 249 THR A O 1
ATOM 1953 N N . TRP A 1 250 ? 31.810 -2.371 -19.356 1.00 96.38 250 TRP A N 1
ATOM 1954 C CA . TRP A 1 250 ? 31.800 -1.226 -18.460 1.00 96.38 250 TRP A CA 1
ATOM 1955 C C . TRP A 1 250 ? 31.047 -1.522 -17.158 1.00 96.38 250 TRP A C 1
ATOM 1957 O O . TRP A 1 250 ? 31.591 -1.293 -16.082 1.00 96.38 250 TRP A O 1
ATOM 1967 N N . TYR A 1 251 ? 29.853 -2.117 -17.229 1.00 95.62 251 TYR A N 1
ATOM 1968 C CA . TYR A 1 251 ? 29.042 -2.448 -16.054 1.00 95.62 251 TYR A CA 1
ATOM 1969 C C . TYR A 1 251 ? 29.782 -3.365 -15.078 1.00 95.62 251 TYR A C 1
ATOM 1971 O O . TYR A 1 251 ? 29.805 -3.111 -13.873 1.00 95.62 251 TYR A O 1
ATOM 1979 N N . LYS A 1 252 ? 30.416 -4.427 -15.595 1.00 94.94 252 LYS A N 1
ATOM 1980 C CA . LYS A 1 252 ? 31.200 -5.366 -14.777 1.00 94.94 252 LYS A CA 1
ATOM 1981 C C . LYS A 1 252 ? 32.351 -4.653 -14.069 1.00 94.94 252 LYS A C 1
ATOM 1983 O O . LYS A 1 252 ? 32.558 -4.880 -12.879 1.00 94.94 252 LYS A O 1
ATOM 1988 N N . LYS A 1 253 ? 33.053 -3.766 -14.781 1.00 95.38 253 LYS A N 1
ATOM 1989 C CA . LYS A 1 253 ? 34.137 -2.949 -14.223 1.00 95.38 253 LYS A CA 1
ATOM 1990 C C . LYS A 1 253 ? 33.620 -1.980 -13.153 1.00 95.38 253 LYS A C 1
ATOM 1992 O O . LYS A 1 253 ? 34.122 -1.991 -12.035 1.00 95.38 253 LYS A O 1
ATOM 1997 N N . ALA A 1 254 ? 32.567 -1.219 -13.451 1.00 94.00 254 ALA A N 1
ATOM 1998 C CA . ALA A 1 254 ? 31.961 -0.264 -12.525 1.00 94.00 254 ALA A CA 1
ATOM 1999 C C . ALA A 1 254 ? 31.479 -0.939 -11.232 1.00 94.00 254 ALA A C 1
ATOM 2001 O O . ALA A 1 254 ? 31.699 -0.409 -10.144 1.00 94.00 254 ALA A O 1
ATOM 2002 N N . LYS A 1 255 ? 30.891 -2.139 -11.329 1.00 93.31 255 LYS A N 1
ATOM 2003 C CA . LYS A 1 255 ? 30.455 -2.923 -10.163 1.00 93.31 255 LYS A CA 1
ATOM 2004 C C . LYS A 1 255 ? 31.612 -3.320 -9.245 1.00 93.31 255 LYS A C 1
ATOM 2006 O O . LYS A 1 255 ? 31.413 -3.425 -8.040 1.00 93.31 255 LYS A O 1
ATOM 2011 N N . MET A 1 256 ? 32.801 -3.547 -9.801 1.00 92.88 256 MET A N 1
ATOM 2012 C CA . MET A 1 256 ? 34.003 -3.855 -9.023 1.00 92.88 256 MET A CA 1
ATOM 2013 C C . MET A 1 256 ? 34.658 -2.602 -8.434 1.00 92.88 256 MET A C 1
ATOM 2015 O O . MET A 1 256 ? 35.113 -2.640 -7.296 1.00 92.88 256 MET A O 1
ATOM 2019 N N . GLU A 1 257 ? 34.716 -1.508 -9.195 1.00 95.00 257 GLU A N 1
ATOM 2020 C CA . GLU A 1 257 ? 35.473 -0.302 -8.822 1.00 95.00 257 GLU A CA 1
ATOM 2021 C C . GLU A 1 257 ? 34.672 0.693 -7.974 1.00 95.00 257 GLU A C 1
ATOM 2023 O O . GLU A 1 257 ? 35.251 1.418 -7.172 1.00 95.00 257 GLU A O 1
ATOM 2028 N N . THR A 1 258 ? 33.346 0.725 -8.131 1.00 91.12 258 THR A N 1
ATOM 2029 C CA . THR A 1 258 ? 32.456 1.716 -7.495 1.00 91.12 258 THR A CA 1
ATOM 2030 C C . THR A 1 258 ? 31.237 1.096 -6.785 1.00 91.12 258 THR A C 1
ATOM 2032 O O . THR 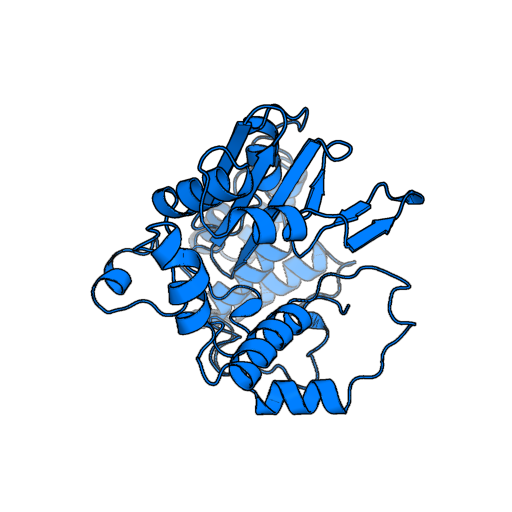A 1 258 ? 30.127 1.629 -6.885 1.00 91.12 258 THR A O 1
ATOM 2035 N N . PRO A 1 259 ? 31.376 -0.030 -6.048 1.00 88.56 259 PRO A N 1
ATOM 2036 C CA . PRO A 1 259 ? 30.232 -0.724 -5.445 1.00 88.56 259 PRO A CA 1
ATOM 2037 C C . PRO A 1 259 ? 29.496 0.110 -4.387 1.00 88.56 259 PRO A C 1
ATOM 2039 O O . PRO A 1 259 ? 28.328 -0.155 -4.099 1.00 88.56 259 PRO A O 1
ATOM 2042 N N . GLU A 1 260 ? 30.157 1.112 -3.801 1.00 87.56 260 GLU A N 1
ATOM 2043 C CA . GLU A 1 260 ? 29.567 2.001 -2.795 1.00 87.56 260 GLU A CA 1
ATOM 2044 C C . GLU A 1 260 ? 28.884 3.239 -3.380 1.00 87.56 260 GLU A C 1
ATOM 2046 O O . GLU A 1 260 ? 27.978 3.779 -2.749 1.00 87.56 260 GLU A O 1
ATOM 2051 N N . ASP A 1 261 ? 29.222 3.626 -4.610 1.00 86.56 261 ASP A N 1
ATOM 2052 C CA . ASP A 1 261 ? 28.680 4.837 -5.235 1.00 86.56 261 ASP A CA 1
ATOM 2053 C C . ASP A 1 261 ? 27.338 4.579 -5.934 1.00 86.56 261 ASP A C 1
ATOM 2055 O O . ASP A 1 261 ? 26.465 5.458 -5.977 1.00 86.56 261 ASP A O 1
ATOM 2059 N N . TYR A 1 262 ? 27.160 3.363 -6.471 1.00 89.56 262 TYR A N 1
ATOM 2060 C CA . TYR A 1 262 ? 26.006 2.999 -7.290 1.00 89.56 262 TYR A CA 1
ATOM 2061 C C . TYR A 1 262 ? 25.270 1.742 -6.809 1.00 89.56 262 TYR A C 1
ATOM 2063 O O . TYR A 1 262 ? 25.837 0.818 -6.229 1.00 89.56 262 TYR A O 1
ATOM 2071 N N . LYS A 1 263 ? 23.964 1.707 -7.080 1.00 86.50 263 LYS A N 1
ATOM 2072 C CA . LYS A 1 263 ? 23.051 0.598 -6.786 1.00 86.50 263 LYS A CA 1
ATOM 2073 C C . LYS A 1 263 ? 23.116 -0.431 -7.922 1.00 86.50 263 LYS A C 1
ATOM 2075 O O . LYS A 1 263 ? 22.588 -0.194 -9.008 1.00 86.50 263 LYS A O 1
ATOM 2080 N N . PHE A 1 264 ? 23.772 -1.566 -7.667 1.00 88.69 264 PHE A N 1
ATOM 2081 C CA . PHE A 1 264 ? 23.902 -2.694 -8.601 1.00 88.69 264 PHE A CA 1
ATOM 2082 C C . PHE A 1 264 ? 22.972 -3.845 -8.207 1.00 88.69 264 PHE A C 1
ATOM 2084 O O . PHE A 1 264 ? 23.328 -4.690 -7.379 1.00 88.69 264 PHE A O 1
ATOM 2091 N N . GLU A 1 265 ? 21.807 -3.940 -8.841 1.00 84.75 265 GLU A N 1
ATOM 2092 C CA . GLU A 1 265 ? 20.764 -4.902 -8.466 1.00 84.75 265 GLU A CA 1
ATOM 2093 C C . GLU A 1 265 ? 20.225 -5.697 -9.658 1.00 84.75 265 GLU A C 1
ATOM 2095 O O . GLU A 1 265 ? 20.258 -5.243 -10.800 1.00 84.75 265 GLU A O 1
ATOM 2100 N N . GLU A 1 266 ? 19.717 -6.898 -9.369 1.00 83.56 266 GLU A N 1
ATOM 2101 C CA . GLU A 1 266 ? 19.051 -7.778 -10.340 1.00 83.56 266 GLU A CA 1
ATOM 2102 C C . GLU A 1 266 ? 17.841 -7.082 -10.978 1.00 83.56 266 GLU A C 1
ATOM 2104 O O . GLU A 1 266 ? 17.646 -7.151 -12.191 1.00 83.56 266 GLU A O 1
ATOM 2109 N N . GLU A 1 267 ? 17.058 -6.365 -10.166 1.00 79.38 267 GLU A N 1
ATOM 2110 C CA . GLU A 1 267 ? 15.880 -5.617 -10.612 1.00 79.38 267 GLU A CA 1
ATOM 2111 C C . GLU A 1 267 ? 16.258 -4.517 -11.610 1.00 79.38 267 GLU A C 1
ATOM 2113 O O . GLU A 1 267 ? 15.579 -4.351 -12.617 1.00 79.38 267 GLU A O 1
ATOM 2118 N N . THR A 1 268 ? 17.394 -3.841 -11.410 1.00 82.38 268 THR A N 1
ATOM 2119 C CA . THR A 1 268 ? 17.903 -2.830 -12.346 1.00 82.38 268 THR A CA 1
ATOM 2120 C C . THR A 1 268 ? 18.133 -3.404 -13.744 1.00 82.38 268 THR A C 1
ATOM 2122 O O . THR A 1 268 ? 17.733 -2.793 -14.736 1.00 82.38 268 THR A O 1
ATOM 2125 N N . LEU A 1 269 ? 18.763 -4.579 -13.837 1.00 88.94 269 LEU A N 1
ATOM 2126 C CA . LEU A 1 269 ? 19.022 -5.228 -15.123 1.00 88.94 269 LEU A CA 1
ATOM 2127 C C . LEU A 1 269 ? 17.743 -5.811 -15.732 1.00 88.94 269 LEU A C 1
ATOM 2129 O O . LEU A 1 269 ? 17.549 -5.689 -16.937 1.00 88.94 269 LEU A O 1
ATOM 2133 N N . ASN A 1 270 ? 16.848 -6.386 -14.924 1.00 84.69 270 ASN A N 1
ATOM 2134 C CA . ASN A 1 270 ? 15.552 -6.864 -15.413 1.00 84.69 270 ASN A CA 1
ATOM 2135 C C . ASN A 1 270 ? 14.711 -5.722 -15.994 1.00 84.69 270 ASN A C 1
ATOM 2137 O O . ASN A 1 270 ? 14.218 -5.848 -17.113 1.00 84.69 270 ASN A O 1
ATOM 2141 N N . THR A 1 271 ? 14.597 -4.598 -15.282 1.00 81.81 271 THR A N 1
ATOM 2142 C CA . THR A 1 271 ? 13.883 -3.404 -15.758 1.00 81.81 271 THR A CA 1
ATOM 2143 C C . THR A 1 271 ? 14.450 -2.917 -17.085 1.00 81.81 271 THR A C 1
ATOM 2145 O O . THR A 1 271 ? 13.692 -2.663 -18.018 1.00 81.81 271 THR A O 1
ATOM 2148 N N . LEU A 1 272 ? 15.778 -2.842 -17.210 1.00 86.12 272 LEU A N 1
ATOM 2149 C CA . LEU A 1 272 ? 16.414 -2.407 -18.451 1.00 86.12 272 LEU A CA 1
ATOM 2150 C C . LEU A 1 272 ? 16.190 -3.406 -19.600 1.00 86.12 272 LEU A C 1
ATOM 2152 O O . LEU A 1 272 ? 15.917 -2.994 -20.724 1.00 86.12 272 LEU A O 1
ATOM 2156 N N . GLY A 1 273 ? 16.256 -4.711 -19.322 1.00 88.44 273 GLY A N 1
ATOM 2157 C CA . GLY A 1 273 ? 15.987 -5.756 -20.311 1.00 88.44 273 GLY A CA 1
ATOM 2158 C C . GLY A 1 273 ? 14.561 -5.675 -20.857 1.00 88.44 273 GLY A C 1
ATOM 2159 O O . GLY A 1 273 ? 14.365 -5.671 -22.070 1.00 88.44 273 GLY A O 1
ATOM 2160 N N . TYR A 1 274 ? 13.567 -5.526 -19.978 1.00 82.81 274 TYR A N 1
ATOM 2161 C CA . TYR A 1 274 ? 12.171 -5.353 -20.386 1.00 82.81 274 TYR A CA 1
ATOM 2162 C C . TYR A 1 274 ? 11.914 -4.032 -21.113 1.00 82.81 274 TYR A C 1
ATOM 2164 O O . TYR A 1 274 ? 11.124 -4.006 -22.054 1.00 82.81 274 TYR A O 1
ATOM 2172 N N . MET A 1 275 ? 12.608 -2.958 -20.734 1.00 83.69 27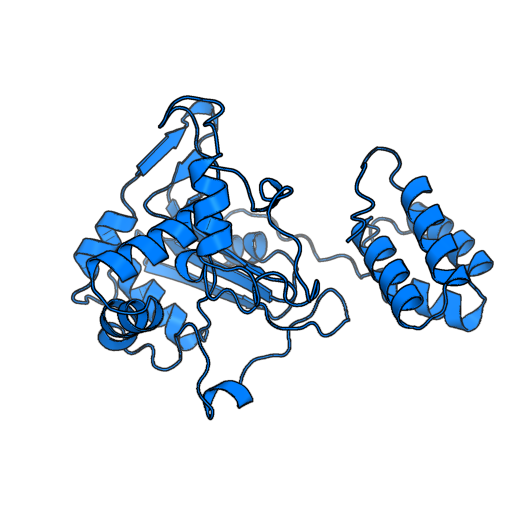5 MET A N 1
ATOM 2173 C CA . MET A 1 275 ? 12.523 -1.670 -21.422 1.00 83.69 275 MET A CA 1
ATOM 2174 C C . MET A 1 275 ? 12.951 -1.789 -22.891 1.00 83.69 275 MET A C 1
ATOM 2176 O O . MET A 1 275 ? 12.180 -1.427 -23.779 1.00 83.69 275 MET A O 1
ATOM 2180 N N . TYR A 1 276 ? 14.126 -2.366 -23.164 1.00 87.38 276 TYR A N 1
ATOM 2181 C CA . TYR A 1 276 ? 14.578 -2.599 -24.542 1.00 87.38 276 TYR A CA 1
ATOM 2182 C C . TYR A 1 276 ? 13.702 -3.623 -25.276 1.00 87.38 276 TYR A C 1
ATOM 2184 O O . TYR A 1 276 ? 13.426 -3.459 -26.463 1.00 87.38 276 TYR A O 1
ATOM 2192 N N . LEU A 1 277 ? 13.185 -4.639 -24.577 1.00 86.25 277 LEU A N 1
ATOM 2193 C CA . LEU A 1 277 ? 12.257 -5.602 -25.172 1.00 86.25 277 LEU A CA 1
ATOM 2194 C C . LEU A 1 277 ? 10.966 -4.923 -25.656 1.00 86.25 277 LEU A C 1
ATOM 2196 O O . LEU A 1 277 ? 10.527 -5.179 -26.776 1.00 86.25 277 LEU A O 1
ATOM 2200 N N . GLY A 1 278 ? 10.388 -4.037 -24.839 1.00 76.62 278 GLY A N 1
ATOM 2201 C CA . GLY A 1 278 ? 9.196 -3.258 -25.184 1.00 76.62 278 GLY A CA 1
ATOM 2202 C C . GLY A 1 278 ? 9.424 -2.265 -26.328 1.00 76.62 278 GLY A C 1
ATOM 2203 O O . GLY A 1 278 ? 8.499 -1.974 -27.079 1.00 76.62 278 GLY A O 1
ATOM 2204 N N . GLN A 1 279 ? 10.662 -1.801 -26.512 1.00 86.94 279 GLN A N 1
ATOM 2205 C CA . GLN A 1 279 ? 11.073 -0.962 -27.645 1.00 86.94 279 GLN A CA 1
ATOM 2206 C C . GLN A 1 279 ? 11.326 -1.764 -28.936 1.00 86.94 279 GLN A C 1
ATOM 2208 O O . GLN A 1 279 ? 11.582 -1.176 -29.983 1.00 86.94 279 GLN A O 1
ATOM 2213 N N . GLY A 1 280 ? 11.244 -3.098 -28.889 1.00 89.44 280 GLY A N 1
ATOM 2214 C CA . GLY A 1 280 ? 11.534 -3.977 -30.025 1.00 89.44 280 GLY A CA 1
ATOM 2215 C C . GLY A 1 280 ? 13.019 -4.323 -30.199 1.00 89.44 280 GLY A C 1
ATOM 2216 O O . GLY A 1 280 ? 13.353 -5.111 -31.083 1.00 89.44 280 GLY A O 1
ATOM 2217 N N . GLU A 1 281 ? 13.895 -3.825 -29.324 1.00 93.00 281 GLU A N 1
ATOM 2218 C CA . GLU A 1 281 ? 15.350 -4.031 -29.332 1.00 93.00 281 GLU A CA 1
ATOM 2219 C C . GLU A 1 281 ? 15.729 -5.375 -28.684 1.00 93.00 281 GLU A C 1
ATOM 2221 O O . GLU A 1 281 ? 16.384 -5.460 -27.639 1.00 93.00 281 GLU A O 1
ATOM 2226 N N . LYS A 1 282 ? 15.263 -6.466 -29.301 1.00 94.44 282 LYS A N 1
ATOM 2227 C CA . LYS A 1 282 ? 15.334 -7.829 -28.745 1.00 94.44 282 LYS A CA 1
ATOM 2228 C C . LYS A 1 282 ? 16.760 -8.302 -28.460 1.00 94.44 282 LYS A C 1
ATOM 2230 O O . LYS A 1 282 ? 16.972 -8.986 -27.460 1.00 94.44 282 LYS A O 1
ATOM 2235 N N . ASP A 1 283 ? 17.725 -7.931 -29.298 1.00 94.88 283 ASP A N 1
ATOM 2236 C CA . ASP A 1 283 ? 19.121 -8.355 -29.136 1.00 94.88 283 ASP A CA 1
ATOM 2237 C C . ASP A 1 283 ? 19.777 -7.681 -27.924 1.00 94.88 283 ASP A C 1
ATOM 2239 O O . ASP A 1 283 ? 20.455 -8.340 -27.133 1.00 94.88 283 ASP A O 1
ATOM 2243 N N . ILE A 1 284 ? 19.505 -6.388 -27.718 1.00 95.12 284 ILE A N 1
ATOM 2244 C CA . ILE A 1 284 ? 19.971 -5.646 -26.540 1.00 95.12 284 ILE A CA 1
ATOM 2245 C C . ILE A 1 284 ? 19.334 -6.232 -25.277 1.00 95.12 284 ILE A C 1
ATOM 2247 O O . ILE A 1 284 ? 20.038 -6.537 -24.311 1.00 95.12 284 ILE A O 1
ATOM 2251 N N . ALA A 1 285 ? 18.016 -6.451 -25.300 1.00 93.19 285 ALA A N 1
ATOM 2252 C CA . ALA A 1 285 ? 17.287 -7.049 -24.187 1.00 93.19 285 ALA A CA 1
ATOM 2253 C C . ALA A 1 285 ? 17.851 -8.426 -23.801 1.00 93.19 285 ALA A C 1
ATOM 2255 O O . ALA A 1 285 ? 18.124 -8.682 -22.626 1.00 93.19 285 ALA A O 1
ATOM 2256 N N . LEU A 1 286 ? 18.088 -9.300 -24.786 1.00 94.12 286 LEU A N 1
ATOM 2257 C CA . LEU A 1 286 ? 18.642 -10.635 -24.570 1.00 94.12 286 LEU A CA 1
ATOM 2258 C C . LEU A 1 286 ? 20.015 -10.586 -23.887 1.00 94.12 286 LEU A C 1
ATOM 2260 O O . LEU A 1 286 ? 20.262 -11.336 -22.940 1.00 94.12 286 LEU A O 1
ATOM 2264 N N . GLU A 1 287 ? 20.906 -9.709 -24.341 1.00 97.25 287 GLU A N 1
ATOM 2265 C CA . GLU A 1 287 ? 22.235 -9.554 -23.747 1.00 97.25 287 GLU A CA 1
ATOM 2266 C C . GLU A 1 287 ? 22.175 -8.990 -22.317 1.00 97.25 287 GLU A C 1
ATOM 2268 O O . GLU A 1 287 ? 22.926 -9.439 -21.445 1.00 97.25 287 GLU A O 1
ATOM 2273 N N . ILE A 1 288 ? 21.229 -8.092 -22.022 1.00 95.12 288 ILE A N 1
ATOM 2274 C CA . ILE A 1 288 ? 20.981 -7.616 -20.652 1.00 95.12 288 ILE A CA 1
ATOM 2275 C C . ILE A 1 288 ? 20.484 -8.756 -19.754 1.00 95.12 288 ILE A C 1
ATOM 2277 O O . ILE A 1 288 ? 20.983 -8.916 -18.637 1.00 95.12 288 ILE A O 1
ATOM 2281 N N . PHE A 1 289 ? 19.552 -9.591 -20.224 1.00 93.25 289 PHE A N 1
ATOM 2282 C CA . PHE A 1 289 ? 19.075 -10.741 -19.449 1.00 93.25 289 PHE A CA 1
ATOM 2283 C C . PHE A 1 289 ? 20.194 -11.759 -19.193 1.00 93.25 289 PHE A C 1
ATOM 2285 O O . PHE A 1 289 ? 20.341 -12.242 -18.067 1.00 93.25 289 PHE A O 1
ATOM 2292 N N . LYS A 1 290 ? 21.050 -12.032 -20.188 1.00 93.88 290 LYS A N 1
ATOM 2293 C CA . LYS A 1 290 ? 22.253 -12.865 -20.008 1.00 93.88 290 LYS A CA 1
ATOM 2294 C C . LYS A 1 290 ? 23.206 -12.265 -18.976 1.00 93.88 290 LYS A C 1
ATOM 2296 O O . LYS A 1 290 ? 23.695 -12.988 -18.102 1.00 93.88 290 LYS A O 1
ATOM 2301 N N . LEU A 1 291 ? 23.454 -10.952 -19.039 1.00 94.12 291 LEU A N 1
ATOM 2302 C CA . LEU A 1 291 ? 24.248 -10.251 -18.032 1.00 94.12 291 LEU A CA 1
ATOM 2303 C C . LEU A 1 291 ? 23.635 -10.449 -16.642 1.00 94.12 291 LEU A C 1
ATOM 2305 O O . LEU A 1 291 ? 24.366 -10.804 -15.716 1.00 94.12 291 LEU A O 1
ATOM 2309 N N . ASN A 1 292 ? 22.319 -10.291 -16.501 1.00 92.38 292 ASN A N 1
ATOM 2310 C CA . ASN A 1 292 ? 21.634 -10.444 -15.223 1.00 92.38 292 ASN A CA 1
ATOM 2311 C C . ASN A 1 292 ? 21.834 -11.843 -14.623 1.00 92.38 292 ASN A C 1
ATOM 2313 O O . ASN A 1 292 ? 22.328 -11.973 -13.501 1.00 92.38 292 ASN A O 1
ATOM 2317 N N . VAL A 1 293 ? 21.582 -12.892 -15.414 1.00 88.19 293 VAL A N 1
ATOM 2318 C CA . VAL A 1 293 ? 21.803 -14.291 -15.006 1.00 88.19 293 VAL A CA 1
ATOM 2319 C C . VAL A 1 293 ? 23.254 -14.524 -14.577 1.00 88.19 293 VAL A C 1
ATOM 2321 O O . VAL A 1 293 ? 23.506 -15.173 -13.562 1.00 88.19 293 VAL A O 1
ATOM 2324 N N . SER A 1 294 ? 24.221 -13.959 -15.308 1.00 89.81 294 SER A N 1
ATOM 2325 C CA . SER A 1 294 ? 25.644 -14.105 -14.974 1.00 89.81 294 SER A CA 1
ATOM 2326 C C . SER A 1 294 ? 26.042 -13.395 -13.674 1.00 89.81 294 SER A C 1
ATOM 2328 O O . SER A 1 294 ? 26.901 -13.883 -12.941 1.00 89.81 294 SER A O 1
ATOM 2330 N N . MET A 1 295 ? 25.428 -12.246 -13.373 1.00 88.81 295 MET A N 1
ATOM 2331 C CA . MET A 1 295 ? 25.755 -11.424 -12.204 1.00 88.81 295 MET A CA 1
ATOM 2332 C C . MET A 1 295 ? 25.034 -11.881 -10.933 1.00 88.81 295 MET A C 1
ATOM 2334 O O . MET A 1 295 ? 25.521 -11.601 -9.834 1.00 88.81 295 MET A O 1
ATOM 2338 N N . TYR A 1 296 ? 23.898 -12.573 -11.069 1.00 86.56 296 TYR A N 1
ATOM 2339 C CA . TYR A 1 296 ? 23.041 -12.998 -9.957 1.00 86.56 296 TYR A CA 1
ATOM 2340 C C . TYR A 1 296 ? 22.630 -14.487 -10.065 1.00 86.56 296 TYR A C 1
ATOM 2342 O O . TYR A 1 296 ? 21.450 -14.823 -9.980 1.00 86.56 296 TYR A O 1
ATOM 2350 N N . PRO A 1 297 ? 23.587 -15.435 -10.165 1.00 76.56 297 PRO A N 1
ATOM 2351 C CA . PRO A 1 297 ? 23.319 -16.837 -10.528 1.00 76.56 297 PRO A CA 1
ATOM 2352 C C . PRO A 1 297 ? 22.531 -17.647 -9.482 1.00 76.56 297 PRO A C 1
ATOM 2354 O O . PRO A 1 297 ? 22.036 -18.733 -9.774 1.00 76.56 297 PRO A O 1
ATOM 2357 N N . LYS A 1 298 ? 22.433 -17.158 -8.238 1.00 68.00 298 LYS A N 1
ATOM 2358 C CA . LYS A 1 298 ? 21.769 -17.856 -7.119 1.00 68.00 298 LYS A CA 1
ATOM 2359 C C . LYS A 1 298 ? 20.294 -17.481 -6.940 1.00 68.00 298 LYS A C 1
ATOM 2361 O O . LYS A 1 298 ? 19.641 -18.050 -6.068 1.00 68.00 298 LYS A O 1
ATOM 2366 N N . ARG A 1 299 ? 19.760 -16.536 -7.719 1.00 57.25 299 ARG A N 1
ATOM 2367 C CA . ARG A 1 299 ? 18.368 -16.082 -7.611 1.00 57.25 299 ARG A CA 1
ATOM 2368 C C . ARG A 1 299 ? 17.622 -16.461 -8.891 1.00 57.25 299 ARG A C 1
ATOM 2370 O O . ARG A 1 299 ? 17.898 -15.947 -9.964 1.00 57.25 299 ARG A O 1
ATOM 2377 N N . ARG A 1 300 ? 16.729 -17.454 -8.789 1.00 41.62 300 ARG A N 1
ATOM 2378 C CA . ARG A 1 300 ? 15.955 -18.025 -9.911 1.00 41.62 300 ARG A CA 1
ATOM 2379 C C . ARG A 1 300 ? 14.726 -17.170 -10.262 1.00 41.62 300 ARG A C 1
ATOM 2381 O O . ARG A 1 300 ? 13.626 -17.700 -10.367 1.00 41.62 300 ARG A O 1
ATOM 2388 N N . THR A 1 301 ? 14.892 -15.862 -10.413 1.00 42.31 301 THR A N 1
ATOM 2389 C CA . THR A 1 301 ? 13.804 -14.945 -10.792 1.00 42.31 301 THR A CA 1
ATOM 2390 C C . THR A 1 301 ? 14.177 -14.160 -12.041 1.00 42.31 301 THR A C 1
ATOM 2392 O O . THR A 1 301 ? 14.216 -12.936 -12.070 1.00 42.31 301 THR A O 1
ATOM 2395 N N . LEU A 1 302 ? 14.326 -14.885 -13.151 1.00 38.81 302 LEU A N 1
ATOM 2396 C CA . LEU A 1 302 ? 13.662 -14.391 -14.352 1.00 38.81 302 LEU A CA 1
ATOM 2397 C C . LEU A 1 302 ? 12.170 -14.469 -14.028 1.00 38.81 302 LEU A C 1
ATOM 2399 O O . LEU A 1 302 ? 11.567 -15.537 -14.120 1.00 38.81 302 LEU A O 1
ATOM 2403 N N . THR A 1 303 ? 11.602 -13.369 -13.535 1.00 38.53 303 THR A N 1
ATOM 2404 C CA . THR A 1 303 ? 10.155 -13.177 -13.578 1.00 38.53 303 THR A CA 1
ATOM 2405 C C . THR A 1 303 ? 9.829 -13.081 -15.056 1.00 38.53 303 THR A C 1
ATOM 2407 O O . THR A 1 303 ? 9.868 -11.994 -15.617 1.00 38.53 303 THR A O 1
ATOM 2410 N N . ILE A 1 304 ? 9.660 -14.228 -15.710 1.00 28.95 304 ILE A N 1
ATOM 2411 C CA . ILE A 1 304 ? 8.919 -14.310 -16.959 1.00 28.95 304 ILE A CA 1
ATOM 2412 C C . ILE A 1 304 ? 7.506 -13.920 -16.533 1.00 28.95 304 ILE A C 1
ATOM 2414 O O . ILE A 1 304 ? 6.904 -14.630 -15.725 1.00 28.95 304 ILE A O 1
ATOM 2418 N N . LEU A 1 305 ? 7.100 -12.710 -16.921 1.00 34.00 305 LEU A N 1
ATOM 2419 C CA . LEU A 1 305 ? 5.706 -12.285 -16.857 1.00 34.00 305 LEU A CA 1
ATOM 2420 C C . LEU A 1 305 ? 4.860 -13.249 -17.693 1.00 34.00 305 LEU A C 1
ATOM 2422 O O . LEU A 1 305 ? 5.338 -13.620 -18.791 1.00 34.00 305 LEU A O 1
#

Foldseek 3Di:
DDAECVVLVVLQDAPDPLQRQQPPDVVSLVVDVVPDDDPDDDQPDDYDYLSVQLVVLVVCCVVVVHHSQCCCVPVPCVQLVQPFKGQDDDPVNVVDDDFFDEQNDGTDDHNNRSSCSRPRMDGDPVSLVSVLCLLLVVDPTPCNVVSVQQQPWPHADVVVRWTGGNQWTADPNRQKTWDWDADPGKIWIWIDGSVVRDIDIDIDSHRDYCVLVRCVSNVHPRDDDDDAAACLVVLVVCCVPPNLVRSLVVLVVCCVPPVPRYDDDLVSLLVVLVVCVVVVVNVSSVSSVVSSCVVCVPDPDPVPD

InterPro domains:
  IPR001466 Beta-lactamase-related [PF00144] (13-209)
  IPR012338 Beta-lactamase/transpeptidase-like [G3DSA:3.40.710.10] (9-217)
  IPR012338 Beta-lactamase/transpeptidase-like [SSF56601] (19-207)
  IPR019734 Tetratricopeptide repeat [PS50005] (266-299)
  IPR050491 Beta-lactamase AmpC-like [PTHR46825] (22-208)

pLDDT: mean 88.76, std 12.96, range [28.88, 98.56]

Radius of gyration: 21.77 Å; chains: 1; bounding box: 60×42×55 Å

Secondary structure (DSSP, 8-state):
----GGG-TTT---S-TTSTTSS--HHHHHHHHHHPPPSS-TTSS----HHHHHHHHHHHHHHHTS-HHHHHIIIIITTTT-TT-BSS--TTGGGSPPPEEETTEEEPPP--STTHHHH--B--HHHHHHHHHHHTTSS--TTHHHHHHHHS-SEEETTTTEEE-SS-EEEGGGTEEEEEEE-SS-EEEEEEETTTTEEEEEEESBSS--HHHHHHHTT--PPPPPPPEESHHHHHHHHHHH-HHHHHHHHHHHHHH-TTTEE--HHHHHHHHHHHHHTT-HHHHHHHHHHHHHH-TT-------

=== Feature glossary ===
Reading guide. The protein is described through the following features:

Foldseek 3Di. A 3Di character summarizes, for each residue, the relative orientation of the Cα frame of its nearest spatial neighbor. Because it encodes fold topology rather than chemistry, 3Di alignments detect remote structural similarity that sequence alignment misses.

Contact-map, Ramachandran, and PAE plots. Plot images: a contact map (which residues are close in 3D, as an N×N binary image), a Ramachandran scatter (backbone torsion angles, revealing secondary-structure composition at a glance), and — for AlphaFold structures — a PAE heatmap (pairwise prediction confidence).

Radius of gyration, Cα contacts, bounding box. Radius of gyration (Rg) is the root-mean-square distance of Cα atoms from their centroid — a single number for overall size and compactness. A globular domain of N residues has Rg ≈ 2.2·N^0.38 Å; an extended or disordered chain has a much larger Rg. The Cα contact count is the number of residue pairs whose Cα atoms are within 8 Å and are more than four positions apart in sequence — a standard proxy for tertiary packing density. The bounding box is the smallest axis-aligned box enclosing all Cα atoms.

Secondary structure (8-state, DSSP). Eight-state secondary structure (DSSP): H is the canonical α-helix, G the tighter 3₁₀-helix, I the wider π-helix; E/B are β-structure, T and S are turns and bends, and '-' is everything else. DSSP derives these from the pattern of main-chain N–H···O=C hydrogen bonds, not from the sequence.

B-factor. B-factor (Debye–Waller factor) reflects atomic displacement in the crystal lattice. It is an experimental observable (units Å²), not a prediction; low values mean the atom is pinned down, high values mean it moves or is heterogeneous across the crystal.

pLDDT. pLDDT is the predicted lDDT-Cα score: AlphaFold's confidence that the local environment of each residue (all inter-atomic distances within 15 Å) is correctly placed. It is a per-residue number between 0 and 100, with higher meaning more reliable.

Nearest PDB structures. Nearest PDB neighbors are the top structural matches found by Foldseek when searching this structure against the entire Protein Data Bank. Each hit reports a TM-score (0 to 1; >0.5 almost always implies the same fold) and an E-value. These are *structural* homologs — they may share no detectable sequence similarity.

Solvent-accessible surface area. Accessible surface area quantifies burial. A residue with SASA near zero is packed into the hydrophobic core; one with SASA >100 Å² sits on the surface. Computed here via the Shrake–Rupley numerical algorithm with a 1.4 Å probe.

Rendered structure images. Structure images are PyMOL renders from six orthogonal camera directions. Cartoon representation draws helices as coils and strands as arrows; sticks shows the backbone as bonds; surface shows the solvent-excluded envelope. Rainbow coloring maps sequence position to hue (blue→red, N→C); chain coloring assigns a distinct color per polypeptide.

Backbone torsions (φ/ψ). φ (phi) and ψ (psi) are the two rotatable backbone dihedrals per residue: φ is the C(i-1)–N–Cα–C torsion, ψ is the N–Cα–C–N(i+1) torsion, both in degrees on (−180°, 180°]. α-helical residues cluster near (−60°, −45°); β-strand residues near (−120°, +130°). A Ramachandran plot is simply a scatter of (φ, ψ) for every residue.

Predicted aligned error. Predicted Aligned Error (PAE) is an AlphaFold confidence matrix: entry (i, j) is the expected error in the position of residue j, in ångströms, when the prediction is superimposed on the true structure at residue i. Low PAE within a block of residues means that block is internally rigid and well-predicted; high PAE between two blocks means their relative placement is uncertain even if each block individually is confident.

mmCIF coordinates. Structure coordinates are given as an mmCIF _atom_site loop: one row per atom with element, residue name, chain id, sequence number, and x/y/z position in Å. Only the four main-chain atoms per residue are included here; side chains are omitted to keep the record compact.

InterPro / GO / CATH / organism. Database cross-references. InterPro integrates a dozen domain/family signature databases into unified entries with residue-range hits. GO terms attach function/process/location labels with evidence codes. CATH codes position the fold in a four-level structural taxonomy. Organism is the NCBI-taxonomy species name.

Secondary structure (3-state, P-SEA). SS3 is a coarse helix/strand/coil call (letters a/b/c) made by the P-SEA algorithm from inter-Cα distances and dihedrals. It is less detailed than DSSP but needs only Cα positions.

Sequence. Sequence gives the chain of amino acids in standard one-letter code (A=alanine, C=cysteine, …, Y=tyrosine), read N→C. It is the only feature that is directly encoded by the gene; all structural features are derived from the folded form of this sequence.